Protein AF-A0A6A6TR85-F1 (afdb_monomer_lite)

Organism: NCBI:txid1314788

Structure (mmCIF, N/CA/C/O backbone):
data_AF-A0A6A6TR85-F1
#
_entry.id   AF-A0A6A6TR85-F1
#
loop_
_atom_site.group_PDB
_atom_site.id
_atom_site.type_symbol
_atom_site.label_atom_id
_atom_site.label_alt_id
_atom_site.label_comp_id
_atom_site.label_asym_id
_atom_site.label_entity_id
_atom_site.label_seq_id
_atom_site.pdbx_PDB_ins_code
_atom_site.Cartn_x
_atom_site.Cartn_y
_atom_site.Cartn_z
_atom_site.occupancy
_atom_site.B_iso_or_equiv
_atom_site.auth_seq_id
_atom_site.auth_comp_id
_atom_site.auth_asym_id
_atom_site.auth_atom_id
_atom_site.pdbx_PDB_model_num
ATOM 1 N N . MET A 1 1 ? 15.897 -16.494 -2.659 1.00 44.72 1 MET A N 1
ATOM 2 C CA . MET A 1 1 ? 16.079 -15.376 -3.607 1.00 44.72 1 MET A CA 1
ATOM 3 C C . MET A 1 1 ? 14.853 -15.380 -4.496 1.00 44.72 1 MET A C 1
ATOM 5 O O . MET A 1 1 ? 14.603 -16.408 -5.109 1.00 44.72 1 MET A O 1
ATOM 9 N N . THR A 1 2 ? 14.037 -14.330 -4.452 1.00 47.56 2 THR A N 1
ATOM 10 C CA . THR A 1 2 ? 12.772 -14.274 -5.199 1.00 47.56 2 THR A CA 1
ATOM 11 C C . THR A 1 2 ? 13.051 -13.699 -6.581 1.00 47.56 2 THR A C 1
ATOM 13 O O . THR A 1 2 ? 13.600 -12.606 -6.678 1.00 47.56 2 THR A O 1
ATOM 16 N N . ASP A 1 3 ? 12.726 -14.450 -7.633 1.00 54.53 3 ASP A N 1
ATOM 17 C CA . ASP A 1 3 ? 12.820 -13.979 -9.014 1.00 54.53 3 ASP A CA 1
ATOM 18 C C . ASP A 1 3 ? 11.474 -13.387 -9.445 1.00 54.53 3 ASP A C 1
ATOM 20 O O . ASP A 1 3 ? 10.553 -14.112 -9.835 1.00 54.53 3 ASP A O 1
ATOM 24 N N . PHE A 1 4 ? 11.355 -12.063 -9.358 1.00 55.28 4 PHE A N 1
ATOM 25 C CA . PHE A 1 4 ? 10.138 -11.343 -9.740 1.00 55.28 4 PHE A CA 1
ATOM 26 C C . PHE A 1 4 ? 9.823 -11.438 -11.244 1.00 55.28 4 PHE A C 1
ATOM 28 O O . PHE A 1 4 ? 8.683 -11.195 -11.626 1.00 55.28 4 PHE A O 1
ATOM 35 N N . ARG A 1 5 ? 10.772 -11.886 -12.089 1.00 53.47 5 ARG A N 1
ATOM 36 C CA . ARG A 1 5 ? 10.560 -12.113 -13.535 1.00 53.47 5 ARG A CA 1
ATOM 37 C C . ARG A 1 5 ? 9.579 -13.253 -13.828 1.00 53.47 5 ARG A C 1
ATOM 39 O O . ARG A 1 5 ? 9.125 -13.394 -14.955 1.00 53.47 5 ARG A O 1
ATOM 46 N N . SER A 1 6 ? 9.289 -14.090 -12.831 1.00 52.16 6 SER A N 1
ATOM 47 C CA . SER A 1 6 ? 8.528 -15.337 -12.979 1.00 52.16 6 SER A CA 1
ATOM 48 C C . SER A 1 6 ? 7.137 -15.301 -12.346 1.00 52.16 6 SER A C 1
ATOM 50 O O . SER A 1 6 ? 6.534 -16.354 -12.143 1.00 52.16 6 SER A O 1
ATOM 52 N N . VAL A 1 7 ? 6.610 -14.111 -12.033 1.00 60.69 7 VAL A N 1
ATOM 53 C CA . VAL A 1 7 ? 5.270 -13.964 -11.449 1.00 60.69 7 VAL A CA 1
ATOM 54 C C . VAL A 1 7 ? 4.318 -13.326 -12.475 1.00 60.69 7 VAL A C 1
ATOM 56 O O . VAL A 1 7 ? 4.066 -12.123 -12.386 1.00 60.69 7 VAL A O 1
ATOM 59 N N . PRO A 1 8 ? 3.765 -14.110 -13.433 1.00 65.56 8 PRO A N 1
ATOM 60 C CA . PRO A 1 8 ? 2.795 -13.650 -14.437 1.00 65.56 8 PRO A CA 1
ATOM 61 C C . PRO A 1 8 ? 1.685 -12.769 -13.866 1.00 65.56 8 PRO A C 1
ATOM 63 O O . PRO A 1 8 ? 1.275 -11.799 -14.485 1.00 65.56 8 PRO A O 1
ATOM 66 N N . GLY A 1 9 ? 1.263 -13.042 -12.627 1.00 70.62 9 GLY A N 1
ATOM 67 C CA . GLY A 1 9 ? 0.230 -12.268 -11.945 1.00 70.62 9 GLY A CA 1
ATOM 68 C C . GLY A 1 9 ? 0.519 -10.768 -11.795 1.00 70.62 9 GLY A C 1
ATOM 69 O O . GLY A 1 9 ? -0.423 -10.007 -11.672 1.00 70.62 9 GLY A O 1
ATOM 70 N N . PHE A 1 10 ? 1.771 -10.298 -11.811 1.00 72.25 10 PHE A N 1
ATOM 71 C CA . PHE A 1 10 ? 2.038 -8.847 -11.805 1.00 72.25 10 PHE A CA 1
ATOM 72 C C . PHE A 1 10 ? 2.077 -8.240 -13.211 1.00 72.25 10 PHE A C 1
ATOM 74 O O . PHE A 1 10 ? 1.807 -7.057 -13.385 1.00 72.25 10 PHE A O 1
ATOM 81 N N . VAL A 1 11 ? 2.431 -9.015 -14.229 1.00 76.81 11 VAL A N 1
ATOM 82 C CA . VAL A 1 11 ? 2.573 -8.488 -15.594 1.00 76.81 11 VAL A CA 1
ATOM 83 C C . VAL A 1 11 ? 1.230 -8.532 -16.318 1.00 76.81 11 VAL A C 1
ATOM 85 O O . VAL A 1 11 ? 0.804 -7.535 -16.902 1.00 76.81 11 VAL A O 1
ATOM 88 N N . ASP A 1 12 ? 0.541 -9.664 -16.200 1.00 81.81 12 ASP A N 1
ATOM 89 C CA . ASP A 1 12 ? -0.557 -10.053 -17.082 1.00 81.81 12 ASP A CA 1
ATOM 90 C C . ASP A 1 12 ? -1.949 -9.741 -16.516 1.00 81.81 12 ASP A C 1
ATOM 92 O O . ASP A 1 12 ? -2.945 -9.992 -17.190 1.00 81.81 12 ASP A O 1
ATOM 96 N N . THR A 1 13 ? -2.053 -9.217 -15.288 1.00 81.12 13 THR A N 1
ATOM 97 C CA . THR A 1 13 ? -3.353 -8.916 -14.658 1.00 81.12 13 THR A CA 1
ATOM 98 C C . THR A 1 13 ? -3.472 -7.457 -14.254 1.00 81.12 13 THR A C 1
ATOM 100 O O . THR A 1 13 ? -2.488 -6.852 -13.816 1.00 81.12 13 THR A O 1
ATOM 103 N N . ASP A 1 14 ? -4.692 -6.925 -14.292 1.00 84.25 14 ASP A N 1
ATOM 104 C CA . ASP A 1 14 ? -5.003 -5.615 -13.732 1.00 84.25 14 ASP A CA 1
ATOM 105 C C . ASP A 1 14 ? -5.274 -5.760 -12.217 1.00 84.25 14 ASP A C 1
ATOM 107 O O . ASP A 1 14 ? -6.070 -6.610 -11.808 1.00 84.25 14 ASP A O 1
ATOM 111 N N . PRO A 1 15 ? -4.634 -4.961 -11.343 1.00 78.62 15 PRO A N 1
ATOM 112 C CA . PRO A 1 15 ? -4.986 -4.902 -9.923 1.00 78.62 15 PRO A CA 1
ATOM 113 C C . PRO A 1 15 ? -6.497 -4.750 -9.665 1.00 78.62 15 PRO A C 1
ATOM 115 O O . PRO A 1 15 ? -7.022 -5.354 -8.727 1.00 78.62 15 PRO A O 1
ATOM 118 N N . PHE A 1 16 ? -7.198 -3.988 -10.514 1.00 78.31 16 PHE A N 1
ATOM 119 C CA . PHE A 1 16 ? -8.635 -3.710 -10.415 1.00 78.31 16 PHE A CA 1
ATOM 120 C C . PHE A 1 16 ? -9.536 -4.883 -10.828 1.00 78.31 16 PHE A C 1
ATOM 122 O O . PHE A 1 16 ? -10.740 -4.822 -10.575 1.00 78.31 16 PHE A O 1
ATOM 129 N N . ASP A 1 17 ? -8.975 -5.979 -11.351 1.00 74.69 17 ASP A N 1
ATOM 130 C CA . ASP A 1 17 ? -9.699 -7.249 -11.520 1.00 74.69 17 ASP A CA 1
ATOM 131 C C . ASP A 1 17 ? -10.025 -7.907 -10.164 1.00 74.69 17 ASP A C 1
ATOM 133 O O . ASP A 1 17 ? -10.826 -8.839 -10.073 1.00 74.69 17 ASP A O 1
ATOM 137 N N . SER A 1 18 ? -9.401 -7.438 -9.079 1.00 66.81 18 SER A N 1
ATOM 138 C CA . SER A 1 18 ? -9.685 -7.891 -7.723 1.00 66.81 18 SER A CA 1
ATOM 139 C C . SER A 1 18 ? -10.821 -7.104 -7.077 1.00 66.81 18 SER A C 1
ATOM 141 O O . SER A 1 18 ? -10.813 -5.872 -7.045 1.00 66.81 18 SER A O 1
ATOM 143 N N . ALA A 1 19 ? -11.702 -7.836 -6.398 1.00 59.31 19 ALA A N 1
ATOM 144 C CA . ALA A 1 19 ? -12.712 -7.310 -5.484 1.00 59.31 19 ALA A CA 1
ATOM 145 C C . ALA A 1 19 ? -12.157 -6.275 -4.480 1.00 59.31 19 ALA A C 1
ATOM 147 O O . ALA A 1 19 ? -12.813 -5.298 -4.131 1.00 59.31 19 ALA A O 1
ATOM 148 N N . PHE A 1 20 ? -10.909 -6.437 -4.045 1.00 63.78 20 PHE A N 1
ATOM 149 C CA . PHE A 1 20 ? -10.302 -5.511 -3.096 1.00 63.78 20 PHE A CA 1
ATOM 150 C C . PHE A 1 20 ? -10.087 -4.098 -3.656 1.00 63.78 20 PHE A C 1
ATOM 152 O O . PHE A 1 20 ? -10.255 -3.106 -2.948 1.00 63.78 20 PHE A O 1
ATOM 159 N N . TRP A 1 21 ? -9.711 -4.002 -4.926 1.00 66.81 21 TRP A N 1
ATOM 160 C CA . TRP A 1 21 ? -9.386 -2.735 -5.576 1.00 66.81 21 TRP A CA 1
ATOM 161 C C . TRP A 1 21 ? -10.621 -2.049 -6.154 1.00 66.81 21 TRP A C 1
ATOM 163 O O . TRP A 1 21 ? -10.631 -0.830 -6.326 1.00 66.81 21 TRP A O 1
ATOM 173 N N . ASN A 1 22 ? -11.672 -2.831 -6.398 1.00 59.41 22 ASN A N 1
ATOM 174 C CA . ASN A 1 22 ? -12.958 -2.365 -6.873 1.00 59.41 22 ASN A CA 1
ATOM 175 C C . ASN A 1 22 ? -14.086 -2.827 -5.926 1.00 59.41 22 ASN A C 1
ATOM 177 O O . ASN A 1 22 ? -14.822 -3.767 -6.247 1.00 59.41 22 ASN A O 1
ATOM 181 N N . PRO A 1 23 ? -14.230 -2.182 -4.751 1.00 48.59 23 PRO A N 1
ATOM 182 C CA . PRO A 1 23 ? -15.203 -2.588 -3.739 1.00 48.59 23 PRO A CA 1
ATOM 183 C C . PRO A 1 23 ? -16.656 -2.471 -4.222 1.00 48.59 23 PRO A C 1
ATOM 185 O O . PRO A 1 23 ? -17.520 -3.166 -3.703 1.00 48.59 23 PRO A O 1
ATOM 188 N N . ASP A 1 24 ? -16.927 -1.653 -5.245 1.00 42.94 24 ASP A N 1
ATOM 189 C CA . ASP A 1 24 ? -18.259 -1.528 -5.854 1.00 42.94 24 ASP A CA 1
ATOM 190 C C . ASP A 1 24 ? -18.641 -2.763 -6.694 1.00 42.94 24 ASP A C 1
ATOM 192 O O . ASP A 1 24 ? -19.823 -3.049 -6.895 1.00 42.94 24 ASP A O 1
ATOM 196 N N . HIS A 1 25 ? -17.646 -3.518 -7.170 1.00 43.16 25 HIS A N 1
ATOM 197 C CA . HIS A 1 25 ? -17.826 -4.772 -7.908 1.00 43.16 25 HIS A CA 1
ATOM 198 C C . HIS A 1 25 ? -17.617 -6.016 -7.028 1.00 43.16 25 HIS A C 1
ATOM 200 O O . HIS A 1 25 ? -17.992 -7.125 -7.421 1.00 43.16 25 HIS A O 1
ATOM 206 N N . ALA A 1 26 ? -17.066 -5.840 -5.827 1.00 42.47 26 ALA A N 1
ATOM 207 C CA . ALA A 1 26 ? -16.935 -6.871 -4.811 1.00 42.47 26 ALA A CA 1
ATOM 208 C C . ALA A 1 26 ? -18.240 -7.037 -4.037 1.00 42.47 26 ALA A C 1
ATOM 210 O O . ALA A 1 26 ? -18.627 -6.185 -3.242 1.00 42.47 26 ALA A O 1
ATOM 211 N N . LYS A 1 27 ? -18.928 -8.159 -4.240 1.00 37.12 27 LYS A N 1
ATOM 212 C CA . LYS A 1 27 ? -20.123 -8.476 -3.450 1.00 37.12 27 LYS A CA 1
ATOM 213 C C . LYS A 1 27 ? -19.839 -9.039 -2.065 1.00 37.12 27 LYS A C 1
ATOM 215 O O . LYS A 1 27 ? -20.792 -9.192 -1.312 1.00 37.12 27 LYS A O 1
ATOM 220 N N . ASP A 1 28 ? -18.594 -9.310 -1.704 1.00 42.28 28 ASP A N 1
ATOM 221 C CA . ASP A 1 28 ? -18.317 -10.102 -0.514 1.00 42.28 28 ASP A CA 1
ATOM 222 C C . ASP A 1 28 ? -17.086 -9.618 0.242 1.00 42.28 28 ASP A C 1
ATOM 224 O O . ASP A 1 28 ? -16.146 -9.066 -0.331 1.00 42.28 28 ASP A O 1
ATOM 228 N N . ASP A 1 29 ? -17.078 -9.943 1.534 1.00 49.00 29 ASP A N 1
ATOM 229 C CA . ASP A 1 29 ? -15.929 -9.948 2.446 1.00 49.00 29 ASP A CA 1
ATOM 230 C C . ASP A 1 29 ? -14.809 -10.927 1.988 1.00 49.00 29 ASP A C 1
ATOM 232 O O . ASP A 1 29 ? -13.992 -11.374 2.801 1.00 49.00 29 ASP A O 1
ATOM 236 N N . ASP A 1 30 ? -14.792 -11.298 0.700 1.00 48.09 30 ASP A N 1
ATOM 237 C CA . ASP A 1 30 ? -13.951 -12.323 0.105 1.00 48.09 30 ASP A CA 1
ATOM 238 C C . ASP A 1 30 ? -12.553 -11.778 -0.196 1.00 48.09 30 ASP A C 1
ATOM 240 O O . ASP A 1 30 ? -12.336 -10.788 -0.899 1.00 48.09 30 ASP A O 1
ATOM 244 N N . MET A 1 31 ? -11.584 -12.459 0.395 1.00 50.75 31 MET A N 1
ATOM 245 C CA . MET A 1 31 ? -10.191 -12.066 0.504 1.00 50.75 31 MET A CA 1
ATOM 246 C C . MET A 1 31 ? -9.304 -12.936 -0.385 1.00 50.75 31 MET A C 1
ATOM 248 O O . MET A 1 31 ? -8.211 -13.339 0.020 1.00 50.75 31 MET A O 1
ATOM 252 N N . LEU A 1 32 ? -9.767 -13.254 -1.597 1.00 50.94 32 LEU A N 1
ATOM 253 C CA . LEU A 1 32 ? -8.951 -14.012 -2.538 1.00 50.94 32 LEU A CA 1
ATOM 254 C C . LEU A 1 32 ? -7.660 -13.249 -2.829 1.00 50.94 32 LEU A C 1
ATOM 256 O O . LEU A 1 32 ? -7.650 -12.198 -3.478 1.00 50.94 32 LEU A O 1
ATOM 260 N N . ALA A 1 33 ? -6.567 -13.802 -2.302 1.00 54.16 33 ALA A N 1
ATOM 261 C CA . ALA A 1 33 ? -5.249 -13.256 -2.502 1.00 54.16 33 ALA A CA 1
ATOM 262 C C . ALA A 1 33 ? -4.866 -13.417 -3.976 1.00 54.16 33 ALA A C 1
ATOM 264 O O . ALA A 1 33 ? -4.911 -14.521 -4.522 1.00 54.16 33 ALA A O 1
ATOM 265 N N . ASN A 1 34 ? -4.471 -12.326 -4.619 1.00 62.59 34 ASN A N 1
ATOM 266 C CA . ASN A 1 34 ? -3.845 -12.359 -5.935 1.00 62.59 34 ASN A CA 1
ATOM 267 C C . ASN A 1 34 ? -2.504 -11.617 -5.879 1.00 62.59 34 ASN A C 1
ATOM 269 O O . ASN A 1 34 ? -2.085 -11.155 -4.818 1.00 62.59 34 ASN A O 1
ATOM 273 N N . ALA A 1 35 ? -1.807 -11.514 -7.011 1.00 66.62 35 ALA A N 1
ATOM 274 C CA . ALA A 1 35 ? -0.517 -10.827 -7.055 1.00 66.62 35 ALA A CA 1
ATOM 275 C C . ALA A 1 35 ? -0.595 -9.372 -6.542 1.00 66.62 35 ALA A C 1
ATOM 277 O O . ALA A 1 35 ? 0.359 -8.872 -5.962 1.00 66.62 35 ALA A O 1
ATOM 278 N N . TRP A 1 36 ? -1.746 -8.714 -6.674 1.00 69.00 36 TRP A N 1
ATOM 279 C CA . TRP A 1 36 ? -1.958 -7.311 -6.312 1.00 69.00 36 TRP A CA 1
ATOM 280 C C . TRP A 1 36 ? -2.659 -7.095 -4.972 1.00 69.00 36 TRP A C 1
ATOM 282 O O . TRP A 1 36 ? -2.664 -5.984 -4.446 1.00 69.00 36 TRP A O 1
ATOM 292 N N . ASN A 1 37 ? -3.266 -8.131 -4.407 1.00 63.25 37 ASN A N 1
ATOM 293 C CA . ASN A 1 37 ? -3.989 -8.075 -3.151 1.00 63.25 37 ASN A CA 1
ATOM 294 C C . ASN A 1 37 ? -3.578 -9.261 -2.291 1.00 63.25 37 ASN A C 1
ATOM 296 O O . ASN A 1 37 ? -4.059 -10.368 -2.497 1.00 63.25 37 ASN A O 1
ATOM 300 N N . TYR A 1 38 ? -2.700 -9.032 -1.319 1.00 57.84 38 TYR A N 1
ATOM 301 C CA . TYR A 1 38 ? -2.294 -10.093 -0.402 1.00 57.84 38 TYR A CA 1
ATOM 302 C C . TYR A 1 38 ? -3.236 -10.204 0.798 1.00 57.84 38 TYR A C 1
ATOM 304 O O . TYR A 1 38 ? -3.473 -11.320 1.251 1.00 57.84 38 TYR A O 1
ATOM 312 N N . TYR A 1 39 ? -3.802 -9.085 1.283 1.00 56.50 39 TYR A N 1
ATOM 313 C CA . TYR A 1 39 ? -4.759 -9.075 2.391 1.00 56.50 39 TYR A CA 1
ATOM 314 C C . TYR A 1 39 ? -5.666 -7.827 2.381 1.00 56.50 39 TYR A C 1
ATOM 316 O O . TYR A 1 39 ? -5.156 -6.733 2.610 1.00 56.50 39 TYR A O 1
ATOM 324 N N . GLY A 1 40 ? -6.980 -8.019 2.196 1.00 56.72 40 GLY A N 1
ATOM 325 C CA . GLY A 1 40 ? -8.138 -7.342 2.827 1.00 56.72 40 GLY A CA 1
ATOM 326 C C . GLY A 1 40 ? -8.270 -5.816 2.827 1.00 56.72 40 GLY A C 1
ATOM 327 O O . GLY A 1 40 ? -9.349 -5.305 2.546 1.00 56.72 40 GLY A O 1
ATOM 328 N N . ASN A 1 41 ? -7.209 -5.094 3.178 1.00 64.81 41 ASN A N 1
ATOM 329 C CA . ASN A 1 41 ? -6.929 -3.679 2.948 1.00 64.81 41 ASN A CA 1
ATOM 330 C C . ASN A 1 41 ? -5.621 -3.248 3.613 1.00 64.81 41 ASN A C 1
ATOM 332 O O . ASN A 1 41 ? -4.944 -4.025 4.282 1.00 64.81 41 ASN A O 1
ATOM 336 N N . SER A 1 42 ? -5.286 -1.975 3.407 1.00 74.19 42 SER A N 1
ATOM 337 C CA . SER A 1 42 ? -4.050 -1.333 3.838 1.00 74.19 42 SER A CA 1
ATOM 338 C C . SER A 1 42 ? -3.998 -0.939 5.320 1.00 74.19 42 SER A C 1
ATOM 340 O O . SER A 1 42 ? -3.027 -0.293 5.722 1.00 74.19 42 SER A O 1
ATOM 342 N N . TRP A 1 43 ? -5.021 -1.258 6.122 1.00 84.00 43 TRP A N 1
ATOM 343 C CA . TRP A 1 43 ? -5.137 -0.795 7.502 1.00 84.00 43 TRP A CA 1
ATOM 344 C C . TRP A 1 43 ? -4.716 -1.849 8.527 1.00 84.00 43 TRP A C 1
ATOM 346 O O . TRP A 1 43 ? -5.088 -3.019 8.453 1.00 84.00 43 TRP A O 1
ATOM 356 N N . ILE A 1 44 ? -3.975 -1.389 9.535 1.00 87.25 44 ILE A N 1
ATOM 357 C CA . ILE A 1 44 ? -3.496 -2.174 10.670 1.00 87.25 44 ILE A CA 1
ATOM 358 C C . ILE A 1 44 ? -3.826 -1.508 12.006 1.00 87.25 44 ILE A C 1
ATOM 360 O O . ILE A 1 44 ? -3.967 -0.285 12.077 1.00 87.25 44 ILE A O 1
ATOM 364 N N . TRP A 1 45 ? -3.929 -2.296 13.082 1.00 89.19 45 TRP A N 1
ATOM 365 C CA . TRP A 1 45 ? -4.120 -1.774 14.443 1.00 89.19 45 TRP A CA 1
ATOM 366 C C . TRP A 1 45 ? -2.812 -1.700 15.222 1.00 89.19 45 TRP A C 1
ATOM 368 O O . TRP A 1 45 ? -1.971 -2.599 15.162 1.00 89.19 45 TRP A O 1
ATOM 378 N N . LEU A 1 46 ? -2.698 -0.667 16.053 1.00 89.44 46 LEU A N 1
ATOM 379 C CA . LEU A 1 46 ? -1.679 -0.553 17.089 1.00 89.44 46 LEU A CA 1
ATOM 380 C C . LEU A 1 46 ? -2.324 -0.136 18.414 1.00 89.44 46 LEU A C 1
ATOM 382 O O . LEU A 1 46 ? -3.237 0.686 18.434 1.00 89.44 46 LEU A O 1
ATOM 386 N N . LYS A 1 47 ? -1.868 -0.723 19.523 1.00 90.81 47 LYS A N 1
ATOM 387 C CA . LYS A 1 47 ? -2.392 -0.418 20.860 1.00 90.81 47 LYS A CA 1
ATOM 388 C C . LYS A 1 47 ? -2.079 1.032 21.236 1.00 90.81 47 LYS A C 1
ATOM 390 O O . LYS A 1 47 ? -0.952 1.482 21.027 1.00 90.81 47 LYS A O 1
ATOM 395 N N . LYS A 1 48 ? -3.047 1.730 21.832 1.00 91.31 48 LYS A N 1
ATOM 396 C CA . LYS A 1 48 ? -2.854 3.082 22.377 1.00 91.31 48 LYS A CA 1
ATOM 397 C C . LYS A 1 48 ? -1.758 3.084 23.442 1.00 91.31 48 LYS A C 1
ATOM 399 O O . LYS A 1 48 ? -1.710 2.188 24.288 1.00 91.31 48 LYS A O 1
ATOM 404 N N . GLY A 1 49 ? -0.891 4.088 23.405 1.00 88.44 49 GLY A N 1
ATOM 405 C CA . GLY A 1 49 ? 0.264 4.208 24.292 1.00 88.44 49 GLY A CA 1
ATOM 406 C C . GLY A 1 49 ? 1.406 3.245 23.960 1.00 88.44 49 GLY A C 1
ATOM 407 O O . GLY A 1 49 ? 2.307 3.069 24.779 1.00 88.44 49 GLY A O 1
ATOM 408 N N . SER A 1 50 ? 1.384 2.596 22.790 1.00 88.38 50 SER A N 1
ATOM 409 C CA . SER A 1 50 ? 2.525 1.806 22.322 1.00 88.38 50 SER A CA 1
ATOM 410 C C . SER A 1 50 ? 3.761 2.702 22.160 1.00 88.38 50 SER A C 1
ATOM 412 O O . SER A 1 50 ? 3.633 3.812 21.645 1.00 88.38 50 SER A O 1
ATOM 414 N N . PRO A 1 51 ? 4.979 2.235 22.498 1.00 87.19 51 PRO A N 1
ATOM 415 C CA . PRO A 1 51 ? 6.205 2.989 22.216 1.00 87.19 51 PRO A CA 1
ATOM 416 C C . PRO A 1 51 ? 6.451 3.204 20.712 1.00 87.19 51 PRO A C 1
ATOM 418 O O . PRO A 1 51 ? 7.301 4.008 20.341 1.00 87.19 51 PRO A O 1
ATOM 421 N N . TYR A 1 52 ? 5.719 2.489 19.853 1.00 84.56 52 TYR A N 1
ATOM 422 C CA . TYR A 1 52 ? 5.761 2.625 18.397 1.00 84.56 52 TYR A CA 1
ATOM 423 C C . TYR A 1 52 ? 4.600 3.460 17.841 1.00 84.56 52 TYR A C 1
ATOM 425 O O . TYR A 1 52 ? 4.401 3.490 16.627 1.00 84.56 52 TYR A O 1
ATOM 433 N N . GLU A 1 53 ? 3.792 4.083 18.705 1.00 81.50 53 GLU A N 1
ATOM 434 C CA . GLU A 1 53 ? 2.670 4.912 18.276 1.00 81.50 53 GLU A CA 1
ATOM 435 C C . GLU A 1 53 ? 3.160 6.113 17.463 1.00 81.50 53 GLU A C 1
ATOM 437 O O . GLU A 1 53 ? 3.990 6.903 17.914 1.00 81.50 53 GLU A O 1
ATOM 442 N N . VAL A 1 54 ? 2.623 6.252 16.250 1.00 84.69 54 VAL A N 1
ATOM 443 C CA . VAL A 1 54 ? 2.828 7.435 15.413 1.00 84.69 54 VAL A CA 1
ATOM 444 C C . VAL A 1 54 ? 1.671 8.409 15.672 1.00 84.69 54 VAL A C 1
ATOM 446 O O . VAL A 1 54 ? 0.513 7.967 15.698 1.00 84.69 54 VAL A O 1
ATOM 449 N N . PRO A 1 55 ? 1.931 9.719 15.848 1.00 87.44 55 PRO A N 1
ATOM 450 C CA . PRO A 1 55 ? 0.869 10.704 16.028 1.00 87.44 55 PRO A CA 1
ATOM 451 C C . PRO A 1 55 ? -0.180 10.663 14.906 1.00 87.44 55 PRO A C 1
ATOM 453 O O . PRO A 1 55 ? 0.156 10.483 13.737 1.00 87.44 55 PRO A O 1
ATOM 456 N N . GLY A 1 56 ? -1.451 10.880 15.258 1.00 85.12 56 GLY A N 1
ATOM 457 C CA . GLY A 1 56 ? -2.549 11.029 14.290 1.00 85.12 56 GLY A CA 1
ATOM 458 C C . GLY A 1 56 ? -3.295 9.744 13.904 1.00 85.12 56 GLY A C 1
ATOM 459 O O . GLY A 1 56 ? -4.138 9.797 13.011 1.00 85.12 56 GLY A O 1
ATOM 460 N N . GLY A 1 57 ? -3.027 8.610 14.565 1.00 88.88 57 GLY A N 1
ATOM 461 C CA . GLY A 1 57 ? -3.757 7.355 14.344 1.00 88.88 57 GLY A CA 1
ATOM 462 C C . GLY A 1 57 ? -5.282 7.494 14.470 1.00 88.88 57 GLY A C 1
ATOM 463 O O . GLY A 1 57 ? -5.795 8.289 15.260 1.00 88.88 57 GLY A O 1
ATOM 464 N N . ARG A 1 58 ? -6.029 6.705 13.688 1.00 90.88 58 ARG A N 1
ATOM 465 C CA . ARG A 1 58 ? -7.499 6.760 13.640 1.00 90.88 58 ARG A CA 1
ATOM 466 C C . ARG A 1 58 ? -8.114 6.040 14.839 1.00 90.88 58 ARG A C 1
ATOM 468 O O . ARG A 1 58 ? -7.810 4.878 15.079 1.00 90.88 58 ARG A O 1
ATOM 475 N N . LEU A 1 59 ? -9.060 6.675 15.531 1.00 92.12 59 LEU A N 1
ATOM 476 C CA . LEU A 1 59 ? -9.893 5.985 16.520 1.00 92.12 59 LEU A CA 1
ATOM 477 C C . LEU A 1 59 ? -10.745 4.902 15.849 1.00 92.12 59 LEU A C 1
ATOM 479 O O . LEU A 1 59 ? -11.430 5.168 14.860 1.00 92.12 59 LEU A O 1
ATOM 483 N N . LEU A 1 60 ? -10.721 3.697 16.411 1.00 92.19 60 LEU A N 1
ATOM 484 C CA . LEU A 1 60 ? -11.493 2.570 15.904 1.00 92.19 60 LEU A CA 1
ATOM 485 C C . LEU A 1 60 ? -12.823 2.458 16.647 1.00 92.19 60 LEU A C 1
ATOM 487 O O . LEU A 1 60 ? -12.864 2.383 17.877 1.00 92.19 60 LEU A O 1
ATOM 491 N N . ILE A 1 61 ? -13.914 2.437 15.883 1.00 93.12 61 ILE A N 1
ATOM 492 C CA . ILE A 1 61 ? -15.261 2.185 16.393 1.00 93.12 61 ILE A CA 1
ATOM 493 C C . ILE A 1 61 ? -15.656 0.789 15.910 1.00 93.12 61 ILE A C 1
ATOM 495 O O . ILE A 1 61 ? -15.812 0.618 14.705 1.00 93.12 61 ILE A O 1
ATOM 499 N N . PRO A 1 62 ? -15.809 -0.207 16.793 1.00 92.69 62 PRO A N 1
ATOM 500 C CA . PRO A 1 62 ? -16.047 -1.583 16.370 1.00 92.69 62 PRO A CA 1
ATOM 501 C C . PRO A 1 62 ? -17.403 -1.742 15.673 1.00 92.69 62 PRO A C 1
ATOM 503 O O . PRO A 1 62 ? -18.409 -1.191 16.126 1.00 92.69 62 PRO A O 1
ATOM 506 N N . LEU A 1 63 ? -17.410 -2.495 14.573 1.00 90.12 63 LEU A N 1
ATOM 507 C CA . LEU A 1 63 ? -18.596 -2.897 13.819 1.00 90.12 63 LEU A CA 1
ATOM 508 C C . LEU A 1 63 ? -19.320 -4.055 14.511 1.00 90.12 63 LEU A C 1
ATOM 510 O O . LEU A 1 63 ? -20.543 -4.039 14.607 1.00 90.12 63 LEU A O 1
ATOM 514 N N . TYR A 1 64 ? -18.563 -5.037 15.005 1.00 88.50 64 TYR A N 1
ATOM 515 C CA . TYR A 1 64 ? -19.085 -6.223 15.678 1.00 88.50 64 TYR A CA 1
ATOM 516 C C . TYR A 1 64 ? -18.698 -6.235 17.160 1.00 88.50 64 TYR A C 1
ATOM 518 O O . TYR A 1 64 ? -17.647 -5.725 17.543 1.00 88.50 64 TYR A O 1
ATOM 526 N N . GLU A 1 65 ? -19.516 -6.874 18.000 1.00 87.94 65 GLU A N 1
ATOM 527 C CA . GLU A 1 65 ? -19.241 -7.008 19.439 1.00 87.94 65 GLU A CA 1
ATOM 528 C C . GLU A 1 65 ? -17.926 -7.754 19.712 1.00 87.94 65 GLU A C 1
ATOM 530 O O . GLU A 1 65 ? -17.143 -7.326 20.560 1.00 87.94 65 GLU A O 1
ATOM 535 N N . LYS A 1 66 ? -17.620 -8.787 18.911 1.00 85.50 66 LYS A N 1
ATOM 536 C CA . LYS A 1 66 ? -16.338 -9.515 18.956 1.00 85.50 66 LYS A CA 1
ATOM 537 C C . LYS A 1 66 ? -15.106 -8.613 18.781 1.00 85.50 66 LYS A C 1
ATOM 539 O O . LYS A 1 66 ? -14.015 -8.982 19.202 1.00 85.50 66 LYS A O 1
ATOM 544 N N . ASP A 1 67 ? -15.280 -7.432 18.187 1.00 88.81 67 ASP A N 1
ATOM 545 C CA . ASP A 1 67 ? -14.213 -6.474 17.905 1.00 88.81 67 ASP A CA 1
ATOM 546 C C . ASP A 1 67 ? -14.159 -5.338 18.945 1.00 88.81 67 ASP A C 1
ATOM 548 O O . ASP A 1 67 ? -13.434 -4.362 18.767 1.00 88.81 67 ASP A O 1
ATOM 552 N N . ALA A 1 68 ? -14.891 -5.445 20.066 1.00 90.31 68 ALA A N 1
ATOM 553 C CA . ALA A 1 68 ? -14.952 -4.408 21.102 1.00 90.31 68 ALA A CA 1
ATOM 554 C C . ALA A 1 68 ? -13.575 -3.978 21.643 1.00 90.31 68 ALA A C 1
ATOM 556 O O . ALA A 1 68 ? -13.406 -2.815 22.022 1.00 90.31 68 ALA A O 1
ATOM 557 N N . TRP A 1 69 ? -12.594 -4.886 21.619 1.00 88.50 69 TRP A N 1
ATOM 558 C CA . TRP A 1 69 ? -11.197 -4.635 21.982 1.00 88.50 69 TRP A CA 1
ATOM 559 C C . TRP A 1 69 ? -10.552 -3.509 21.159 1.00 88.50 69 TRP A C 1
ATOM 561 O O . TRP A 1 69 ? -9.653 -2.836 21.655 1.00 88.50 69 TRP A O 1
ATOM 571 N N . MET A 1 70 ? -11.028 -3.232 19.938 1.00 91.50 70 MET A N 1
ATOM 572 C CA . MET A 1 70 ? -10.497 -2.172 19.069 1.00 91.50 70 MET A CA 1
ATOM 573 C C . MET A 1 70 ? -10.572 -0.775 19.691 1.00 91.50 70 MET A C 1
ATOM 575 O O . MET A 1 70 ? -9.814 0.112 19.299 1.00 91.50 70 MET A O 1
ATOM 579 N N . LYS A 1 71 ? -11.437 -0.568 20.691 1.00 92.25 71 LYS A N 1
ATOM 580 C CA . LYS A 1 71 ? -11.531 0.699 21.431 1.00 92.25 71 LYS A CA 1
ATOM 581 C C . LYS A 1 71 ? -10.214 1.084 22.110 1.00 92.25 71 LYS A C 1
ATOM 583 O O . LYS A 1 71 ? -9.988 2.274 22.325 1.00 92.25 71 LYS A O 1
ATOM 588 N N . ASP A 1 72 ? -9.332 0.126 22.380 1.00 92.75 72 ASP A N 1
ATOM 589 C CA . ASP A 1 72 ? -8.014 0.349 22.990 1.00 92.75 72 ASP A CA 1
ATOM 590 C C . ASP A 1 72 ? -6.888 0.523 21.957 1.00 92.75 72 ASP A C 1
ATOM 592 O O . ASP A 1 72 ? -5.708 0.607 22.307 1.00 92.75 72 ASP A O 1
ATOM 596 N N . TYR A 1 73 ? -7.244 0.597 20.673 1.00 93.06 73 TYR A N 1
ATOM 597 C CA . TYR A 1 73 ? -6.317 0.629 19.549 1.00 93.06 73 TYR A CA 1
ATOM 598 C C . TYR A 1 73 ? -6.575 1.838 18.646 1.00 93.06 73 TYR A C 1
ATOM 600 O O . TYR A 1 73 ? -7.616 2.502 18.703 1.00 93.06 73 TYR A O 1
ATOM 608 N N . LEU A 1 74 ? -5.580 2.128 17.816 1.00 92.81 74 LEU A N 1
ATOM 609 C CA . LEU A 1 74 ? -5.629 3.093 16.732 1.00 92.81 74 LEU A CA 1
ATOM 610 C C . LEU A 1 74 ? -5.366 2.381 15.404 1.00 92.81 74 LEU A C 1
ATOM 612 O O . LEU A 1 74 ? -4.556 1.456 15.333 1.00 92.81 74 LEU A O 1
ATOM 616 N N . GLY A 1 75 ? -6.063 2.822 14.360 1.00 90.88 75 GLY A N 1
ATOM 617 C CA . GLY A 1 75 ? -5.878 2.375 12.987 1.00 90.88 75 GLY A CA 1
ATOM 618 C C . GLY A 1 75 ? -4.829 3.203 12.257 1.00 90.88 75 GLY A C 1
ATOM 619 O O . GLY A 1 75 ? -4.841 4.435 12.328 1.00 90.88 75 GLY A O 1
ATOM 620 N N . TYR A 1 76 ? -3.974 2.520 11.504 1.00 89.94 76 TYR A N 1
ATOM 621 C CA . TYR A 1 76 ? -2.944 3.108 10.656 1.00 89.94 76 TYR A CA 1
ATOM 622 C C . TYR A 1 76 ? -2.945 2.453 9.286 1.00 89.94 76 TYR A C 1
ATOM 624 O O . TYR A 1 76 ? -3.209 1.262 9.177 1.00 89.94 76 TYR A O 1
ATOM 632 N N . LEU A 1 77 ? -2.584 3.211 8.256 1.00 86.75 77 LEU A N 1
ATOM 633 C CA . LEU A 1 77 ? -2.233 2.639 6.963 1.00 86.75 77 LEU A CA 1
ATOM 634 C C . LEU A 1 77 ? -0.775 2.185 7.003 1.00 86.75 77 LEU A C 1
ATOM 636 O O . LEU A 1 77 ? 0.099 2.972 7.375 1.00 86.75 77 LEU A O 1
ATOM 640 N N . SER A 1 78 ? -0.490 0.937 6.627 1.00 8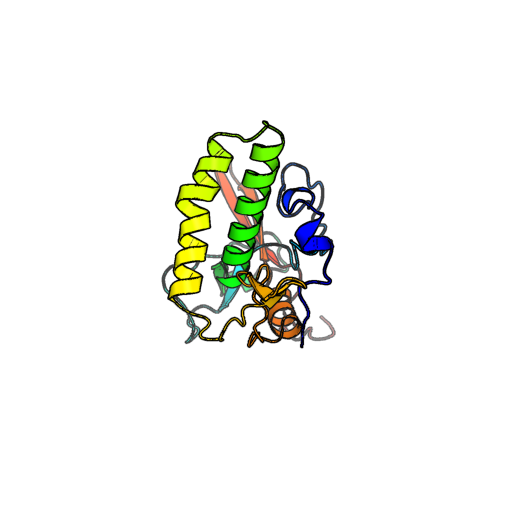6.75 78 SER A N 1
ATOM 641 C CA . SER A 1 78 ? 0.908 0.528 6.478 1.00 86.75 78 SER A CA 1
ATOM 642 C C . SER A 1 78 ? 1.496 1.144 5.204 1.00 86.75 78 SER A C 1
ATOM 644 O O . SER A 1 78 ? 0.868 1.114 4.143 1.00 86.75 78 SER A O 1
ATOM 646 N N . ALA A 1 79 ? 2.714 1.689 5.298 1.00 89.19 79 ALA A N 1
ATOM 647 C CA . ALA A 1 79 ? 3.391 2.297 4.150 1.00 89.19 79 ALA A CA 1
ATOM 648 C C . ALA A 1 79 ? 3.530 1.297 2.994 1.00 89.19 79 ALA A C 1
ATOM 650 O O . ALA A 1 79 ? 3.154 1.613 1.877 1.00 89.19 79 ALA A O 1
ATOM 651 N N . TYR A 1 80 ? 3.925 0.054 3.285 1.00 86.25 80 TYR A N 1
ATOM 652 C CA . TYR A 1 80 ? 4.053 -1.005 2.280 1.00 86.25 80 TYR A CA 1
ATOM 653 C C . TYR A 1 80 ? 2.750 -1.270 1.509 1.00 86.25 80 TYR A C 1
ATOM 655 O O . TYR A 1 80 ? 2.763 -1.358 0.285 1.00 86.25 80 TYR A O 1
ATOM 663 N N . GLN A 1 81 ? 1.607 -1.380 2.194 1.00 81.88 81 GLN A N 1
ATOM 664 C CA . GLN A 1 81 ? 0.336 -1.613 1.500 1.00 81.88 81 GLN A CA 1
ATOM 665 C C . GLN A 1 81 ? -0.126 -0.373 0.728 1.00 81.88 81 GLN A C 1
ATOM 667 O O . GLN A 1 81 ? -0.743 -0.512 -0.324 1.00 81.88 81 GLN A O 1
ATOM 672 N N . HIS A 1 82 ? 0.180 0.835 1.213 1.00 86.38 82 HIS A N 1
ATOM 673 C CA . HIS A 1 82 ? -0.09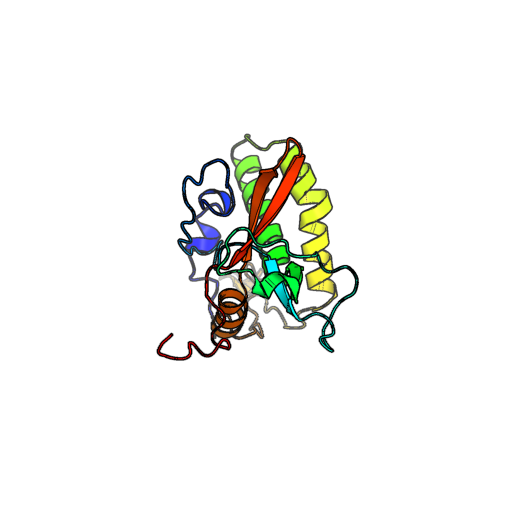7 2.071 0.478 1.00 86.38 82 HIS A CA 1
ATOM 674 C C . HIS A 1 82 ? 0.800 2.209 -0.763 1.00 86.38 82 HIS A C 1
ATOM 676 O O . HIS A 1 82 ? 0.311 2.554 -1.831 1.00 86.38 82 HIS A O 1
ATOM 682 N N . GLU A 1 83 ? 2.077 1.854 -0.670 1.00 89.50 83 GLU A N 1
ATOM 683 C CA . GLU A 1 83 ? 3.019 1.832 -1.793 1.00 89.50 83 GLU A CA 1
ATOM 684 C C . GLU A 1 83 ? 2.583 0.830 -2.867 1.00 89.50 83 GLU A C 1
ATOM 686 O O . GLU A 1 83 ? 2.476 1.196 -4.036 1.00 89.50 83 GLU A O 1
ATOM 691 N N . ILE A 1 84 ? 2.252 -0.408 -2.477 1.00 85.12 84 ILE A N 1
ATOM 692 C CA . ILE A 1 84 ? 1.713 -1.417 -3.403 1.00 85.12 84 ILE A CA 1
ATOM 693 C C . ILE A 1 84 ? 0.385 -0.948 -4.006 1.00 85.12 84 ILE A C 1
ATOM 695 O O . ILE A 1 84 ? 0.190 -1.101 -5.213 1.00 85.12 84 ILE A O 1
ATOM 699 N N . HIS A 1 85 ? -0.485 -0.310 -3.208 1.00 85.00 85 HIS A N 1
ATOM 700 C CA . HIS A 1 85 ? -1.701 0.326 -3.715 1.00 85.00 85 HIS A CA 1
ATOM 701 C C . HIS A 1 85 ? -1.381 1.326 -4.838 1.00 85.00 85 HIS A C 1
ATOM 703 O O . HIS A 1 85 ? -1.934 1.279 -5.935 1.00 85.00 85 HIS A O 1
ATOM 709 N N . CYS A 1 86 ? -0.428 2.217 -4.585 1.00 89.75 86 CYS A N 1
ATOM 710 C CA . CYS A 1 86 ? -0.033 3.243 -5.534 1.00 89.75 86 CYS A CA 1
ATOM 711 C C . CYS A 1 86 ? 0.567 2.663 -6.822 1.00 89.75 86 CYS A C 1
ATOM 713 O O . CYS A 1 86 ? 0.211 3.130 -7.903 1.00 89.75 86 CYS A O 1
ATOM 715 N N . VAL A 1 87 ? 1.404 1.623 -6.735 1.00 90.94 87 VAL A N 1
ATOM 716 C CA . VAL A 1 87 ? 1.933 0.921 -7.919 1.00 90.94 87 VAL A CA 1
ATOM 717 C C . VAL A 1 87 ? 0.799 0.317 -8.754 1.00 90.94 87 VAL A C 1
ATOM 719 O O . VAL A 1 87 ? 0.796 0.473 -9.975 1.00 90.94 87 VAL A O 1
ATOM 722 N N . GLY A 1 88 ? -0.194 -0.311 -8.117 1.00 87.56 88 GLY A N 1
ATOM 723 C CA . GLY A 1 88 ? -1.341 -0.877 -8.829 1.00 87.56 88 GLY A CA 1
ATOM 724 C C . GLY A 1 88 ? -2.208 0.181 -9.520 1.00 87.56 88 GLY A C 1
ATOM 725 O O . GLY A 1 88 ? -2.532 0.025 -10.694 1.00 87.56 88 GLY A O 1
ATOM 726 N N . VAL A 1 89 ? -2.512 1.308 -8.861 1.00 88.94 89 VAL A N 1
ATOM 727 C CA . VAL A 1 89 ? -3.247 2.422 -9.502 1.00 88.94 89 VAL A CA 1
ATOM 728 C C . VAL A 1 89 ? -2.489 2.977 -10.710 1.00 88.94 89 VAL A C 1
ATOM 730 O O . VAL A 1 89 ? -3.106 3.288 -11.726 1.00 88.94 89 VAL A O 1
ATOM 733 N N . ILE A 1 90 ? -1.159 3.097 -10.625 1.00 93.12 90 ILE A N 1
ATOM 734 C CA . ILE A 1 90 ? -0.336 3.560 -11.751 1.00 93.12 90 ILE A CA 1
ATOM 735 C C . ILE A 1 90 ? -0.416 2.566 -12.912 1.00 93.12 90 ILE A C 1
ATOM 737 O O . ILE A 1 90 ? -0.656 2.991 -14.041 1.00 93.12 90 ILE A O 1
ATOM 741 N N . LYS A 1 91 ? -0.271 1.259 -12.651 1.00 91.50 91 LYS A N 1
ATOM 742 C CA . LYS A 1 91 ? -0.428 0.233 -13.691 1.00 91.50 91 LYS A CA 1
ATOM 743 C C . LYS A 1 91 ? -1.811 0.303 -14.337 1.00 91.50 91 LYS A C 1
ATOM 745 O O . LYS A 1 91 ? -1.891 0.400 -15.555 1.00 91.50 91 LYS A O 1
ATOM 750 N N . HIS A 1 92 ? -2.870 0.337 -13.532 1.00 90.31 92 HIS A N 1
ATOM 751 C CA . HIS A 1 92 ? -4.243 0.440 -14.020 1.00 90.31 92 HIS A CA 1
ATOM 752 C C . HIS A 1 92 ? -4.445 1.671 -14.917 1.00 90.31 92 HIS A C 1
ATOM 754 O O . HIS A 1 92 ? -5.014 1.576 -16.001 1.00 90.31 92 HIS A O 1
ATOM 760 N N . ALA A 1 93 ? -3.916 2.831 -14.512 1.00 92.75 93 ALA A N 1
ATOM 761 C CA . ALA A 1 93 ? -3.972 4.044 -15.323 1.00 92.75 93 ALA A CA 1
ATOM 762 C C . ALA A 1 93 ? -3.243 3.878 -16.670 1.00 92.75 93 ALA A C 1
ATOM 764 O O . ALA A 1 93 ? -3.758 4.314 -17.698 1.00 92.75 93 ALA A O 1
ATOM 765 N N . LEU A 1 94 ? -2.066 3.240 -16.682 1.00 93.06 94 LEU A N 1
ATOM 766 C CA . LEU A 1 94 ? -1.300 2.972 -17.905 1.00 93.06 94 LEU A CA 1
ATOM 767 C C . LEU A 1 94 ? -2.024 1.990 -18.838 1.00 93.06 94 LEU A C 1
ATOM 769 O O . LEU A 1 94 ? -2.096 2.241 -20.043 1.00 93.06 94 LEU A O 1
ATOM 773 N N . ASP A 1 95 ? -2.611 0.928 -18.288 1.00 90.88 95 ASP A N 1
ATOM 774 C CA . ASP A 1 95 ? -3.395 -0.050 -19.048 1.00 90.88 95 ASP A CA 1
ATOM 775 C C . ASP A 1 95 ? -4.648 0.619 -19.654 1.00 90.88 95 ASP A C 1
ATOM 777 O O . ASP A 1 95 ? -4.945 0.456 -20.842 1.00 90.88 95 ASP A O 1
ATOM 781 N N . GLN A 1 96 ? -5.346 1.467 -18.888 1.00 90.06 96 GLN A N 1
ATOM 782 C CA . GLN A 1 96 ? -6.474 2.257 -19.393 1.00 90.06 96 GLN A CA 1
ATOM 783 C C . GLN A 1 96 ? -6.067 3.270 -20.472 1.00 90.06 96 GLN A C 1
ATOM 785 O O . GLN A 1 96 ? -6.818 3.456 -21.433 1.00 90.06 96 GLN A O 1
ATOM 790 N N . CYS A 1 97 ? -4.899 3.912 -20.349 1.00 91.25 97 CYS A N 1
ATOM 791 C CA . CYS A 1 97 ? -4.353 4.794 -21.383 1.00 91.25 97 CYS A CA 1
ATOM 792 C C . CYS A 1 97 ? -4.130 4.038 -22.698 1.00 91.25 97 CYS A C 1
ATOM 794 O O . CYS A 1 97 ? -4.551 4.515 -23.750 1.00 91.25 97 CYS A O 1
ATOM 796 N N . GLY A 1 98 ? -3.508 2.853 -22.640 1.00 89.06 98 GLY A N 1
ATOM 797 C CA . GLY A 1 98 ? -3.262 2.013 -23.818 1.00 89.06 98 GLY A CA 1
ATOM 798 C C . GLY A 1 98 ? -4.548 1.570 -24.520 1.00 89.06 98 GLY A C 1
ATOM 799 O O . GLY A 1 98 ? -4.585 1.471 -25.744 1.00 89.06 98 GLY A O 1
ATOM 800 N N . ASN A 1 99 ? -5.621 1.392 -23.748 1.00 89.19 99 ASN A N 1
ATOM 801 C CA . ASN A 1 99 ? -6.941 1.003 -24.241 1.00 89.19 99 ASN A CA 1
ATOM 802 C C . ASN A 1 99 ? -7.860 2.194 -24.590 1.00 89.19 99 ASN A C 1
ATOM 804 O O . ASN A 1 99 ? -8.994 1.977 -25.010 1.00 89.19 99 ASN A O 1
ATOM 808 N N . GLY A 1 100 ? -7.405 3.442 -24.411 1.00 85.19 100 GLY A N 1
ATOM 809 C CA . GLY A 1 100 ? -8.178 4.657 -24.710 1.00 85.19 100 GLY A CA 1
ATOM 810 C C . GLY A 1 100 ? -9.329 4.971 -23.740 1.00 85.19 100 GLY A C 1
ATOM 811 O O . GLY A 1 100 ? -10.201 5.763 -24.086 1.00 85.19 100 GLY A O 1
ATOM 812 N N . ASN A 1 101 ? -9.340 4.377 -22.541 1.00 88.00 101 ASN A N 1
ATOM 813 C CA . ASN A 1 101 ? -10.472 4.404 -21.598 1.00 88.00 101 ASN A CA 1
ATOM 814 C C . ASN A 1 101 ? -10.136 5.025 -20.230 1.00 88.00 101 ASN A C 1
ATOM 816 O O . ASN A 1 101 ? -10.850 4.800 -19.253 1.00 88.00 101 ASN A O 1
ATOM 820 N N . VAL A 1 102 ? -9.038 5.774 -20.118 1.00 91.94 102 VAL A N 1
ATOM 821 C CA . VAL A 1 102 ? -8.623 6.344 -18.829 1.00 91.94 102 VAL A CA 1
ATOM 822 C C . VAL A 1 102 ? -9.486 7.545 -18.439 1.00 91.94 102 VAL A C 1
ATOM 824 O O . VAL A 1 102 ? -9.758 8.425 -19.255 1.00 91.94 102 VAL A O 1
ATOM 827 N N . SER A 1 103 ? -9.909 7.599 -17.175 1.00 91.50 103 SER A N 1
ATOM 828 C CA . SER A 1 103 ? -10.624 8.761 -16.640 1.00 91.50 103 SER A CA 1
ATOM 829 C C . SER A 1 103 ? -9.660 9.835 -16.120 1.00 91.50 103 SER A C 1
ATOM 831 O O . SER A 1 103 ? -8.591 9.519 -15.589 1.00 91.50 103 SER A O 1
ATOM 833 N N . ASP A 1 104 ? -10.070 11.107 -16.171 1.00 92.88 104 ASP A N 1
ATOM 834 C CA . ASP A 1 104 ? -9.311 12.219 -15.575 1.00 92.88 104 ASP A CA 1
ATOM 835 C C . ASP A 1 104 ? -9.070 12.017 -14.073 1.00 92.88 104 ASP A C 1
ATOM 837 O O . ASP A 1 104 ? -8.017 12.381 -13.543 1.00 92.88 104 ASP A O 1
ATOM 841 N N . ALA A 1 105 ? -10.035 11.414 -13.371 1.00 89.88 105 ALA A N 1
ATOM 842 C CA . ALA A 1 105 ? -9.911 11.103 -11.953 1.00 89.88 105 ALA A CA 1
ATOM 843 C C . ALA A 1 105 ? -8.815 10.056 -11.704 1.00 89.88 105 ALA A C 1
ATOM 845 O O . ALA A 1 105 ? -7.980 10.251 -10.818 1.00 89.88 105 ALA A O 1
ATOM 846 N N . THR A 1 106 ? -8.777 8.994 -12.517 1.00 89.81 106 THR A N 1
ATOM 847 C CA . THR A 1 106 ? -7.734 7.960 -12.469 1.00 89.81 106 THR A CA 1
ATOM 848 C C . THR A 1 106 ? -6.361 8.570 -12.742 1.00 89.81 106 THR A C 1
ATOM 850 O O . THR A 1 106 ? -5.438 8.372 -11.952 1.00 89.81 106 THR A O 1
ATOM 853 N N . LEU A 1 107 ? -6.231 9.377 -13.803 1.00 93.00 107 LEU A N 1
ATOM 854 C CA . LEU A 1 107 ? -4.974 10.048 -14.148 1.00 93.00 107 LEU A CA 1
ATOM 855 C C . LEU A 1 107 ? -4.493 10.977 -13.036 1.00 93.00 107 LEU A C 1
ATOM 857 O O . LEU A 1 107 ? -3.323 10.935 -12.656 1.00 93.00 107 LEU A O 1
ATOM 861 N N . LYS A 1 108 ? -5.388 11.802 -12.484 1.00 93.75 108 LYS A N 1
ATOM 862 C CA . LYS A 1 108 ? -5.045 12.712 -11.390 1.00 93.75 108 LYS A CA 1
ATOM 863 C C . LYS A 1 108 ? -4.589 11.939 -10.155 1.00 93.75 108 LYS A C 1
ATOM 865 O O . LYS A 1 108 ? -3.564 12.289 -9.578 1.00 93.75 108 LYS A O 1
ATOM 870 N N . HIS A 1 109 ? -5.304 10.882 -9.769 1.00 91.50 109 HIS A N 1
ATOM 871 C CA . HIS A 1 109 ? -4.931 10.048 -8.626 1.00 91.50 109 HIS A CA 1
ATOM 872 C C . HIS A 1 109 ? -3.552 9.402 -8.843 1.00 91.50 109 HIS A C 1
ATOM 874 O O . HIS A 1 109 ? -2.664 9.550 -7.999 1.00 91.50 109 HIS A O 1
ATOM 880 N N . ALA A 1 110 ? -3.335 8.769 -10.000 1.00 93.94 110 ALA A N 1
ATOM 881 C CA . ALA A 1 110 ? -2.061 8.147 -10.344 1.00 93.94 110 ALA A CA 1
ATOM 882 C C . ALA A 1 110 ? -0.901 9.161 -10.321 1.00 93.94 110 ALA A C 1
ATOM 884 O O . ALA A 1 110 ? 0.138 8.899 -9.718 1.00 93.94 110 ALA A O 1
ATOM 885 N N . ASN A 1 111 ? -1.096 10.338 -10.920 1.00 94.50 111 ASN A N 1
ATOM 886 C CA . ASN A 1 111 ? -0.032 11.315 -11.132 1.00 94.50 111 ASN A CA 1
ATOM 887 C C . ASN A 1 111 ? 0.286 12.177 -9.899 1.00 94.50 111 ASN A C 1
ATOM 889 O O . ASN A 1 111 ? 1.450 12.380 -9.582 1.00 94.50 111 ASN A O 1
ATOM 893 N N . THR A 1 112 ? -0.718 12.711 -9.193 1.00 94.12 112 THR A N 1
ATOM 894 C CA . THR A 1 112 ? -0.467 13.697 -8.119 1.00 94.12 112 THR A CA 1
ATOM 895 C C . THR A 1 112 ? -0.347 13.085 -6.729 1.00 94.12 112 THR A C 1
ATOM 897 O O . THR A 1 112 ? 0.098 13.760 -5.807 1.00 94.12 112 THR A O 1
ATOM 900 N N . HIS A 1 113 ? -0.792 11.837 -6.557 1.00 93.31 113 HIS A N 1
ATOM 901 C CA . HIS A 1 113 ? -0.753 11.138 -5.270 1.00 93.31 113 HIS A CA 1
ATOM 902 C C . HIS A 1 113 ? 0.094 9.875 -5.355 1.00 93.31 113 HIS A C 1
ATOM 904 O O . HIS A 1 113 ? 1.116 9.791 -4.680 1.00 93.31 113 HIS A O 1
ATOM 910 N N . CYS A 1 114 ? -0.277 8.914 -6.208 1.00 94.62 114 CYS A N 1
ATOM 911 C CA . CYS A 1 114 ? 0.397 7.616 -6.223 1.00 94.62 114 CYS A CA 1
ATOM 912 C C . CYS A 1 114 ? 1.872 7.716 -6.619 1.00 94.62 114 CYS A C 1
ATOM 914 O O . CYS A 1 114 ? 2.720 7.114 -5.959 1.00 94.62 114 CYS A O 1
ATOM 916 N N . LEU A 1 115 ? 2.189 8.507 -7.646 1.00 96.44 115 LEU A N 1
ATOM 917 C CA . LEU A 1 115 ? 3.569 8.705 -8.081 1.00 96.44 115 LEU A CA 1
ATOM 918 C C . LEU A 1 115 ? 4.431 9.340 -6.980 1.00 96.44 115 LEU A C 1
ATOM 920 O O . LEU A 1 115 ? 5.555 8.901 -6.746 1.00 96.44 115 LEU A O 1
ATOM 924 N N . GLU A 1 116 ? 3.891 10.316 -6.250 1.00 96.69 116 GLU A N 1
ATOM 925 C CA . GLU A 1 116 ? 4.605 10.987 -5.159 1.00 96.69 116 GLU A CA 1
ATOM 926 C C . GLU A 1 116 ? 4.809 10.081 -3.938 1.00 96.69 116 GLU A C 1
ATOM 928 O O . GLU A 1 116 ? 5.874 10.118 -3.322 1.00 96.69 116 GLU A O 1
ATOM 933 N N . VAL A 1 117 ? 3.839 9.218 -3.612 1.00 93.94 117 VAL A N 1
ATOM 934 C CA . VAL A 1 117 ? 3.985 8.200 -2.554 1.00 93.94 117 VAL A CA 1
ATOM 935 C C . VAL A 1 117 ? 5.129 7.240 -2.884 1.00 93.94 117 VAL A C 1
ATOM 937 O O . VAL A 1 117 ? 6.009 7.022 -2.049 1.00 93.94 117 VAL A O 1
ATOM 940 N N . VAL A 1 118 ? 5.168 6.714 -4.113 1.00 95.75 118 VAL A N 1
ATOM 941 C CA . VAL A 1 118 ? 6.238 5.805 -4.556 1.00 95.75 118 VAL A CA 1
ATOM 942 C C . VAL A 1 118 ? 7.586 6.528 -4.598 1.00 95.75 118 VAL A C 1
ATOM 944 O O . VAL A 1 118 ? 8.577 5.998 -4.095 1.00 95.75 118 VAL A O 1
ATOM 947 N N . ARG A 1 119 ? 7.633 7.766 -5.114 1.00 95.81 119 ARG A N 1
ATOM 948 C CA . ARG A 1 119 ? 8.853 8.588 -5.120 1.00 95.81 119 ARG A CA 1
ATOM 949 C C . ARG A 1 119 ? 9.398 8.782 -3.705 1.00 95.81 119 ARG A C 1
ATOM 951 O O . ARG A 1 119 ? 10.593 8.594 -3.488 1.00 95.81 119 ARG A O 1
ATOM 958 N N . HIS A 1 120 ? 8.545 9.135 -2.742 1.00 95.69 120 HIS A N 1
ATOM 959 C CA . HIS A 1 120 ? 8.955 9.278 -1.345 1.00 95.69 120 HIS A CA 1
ATOM 960 C C . HIS A 1 120 ? 9.497 7.970 -0.767 1.00 95.69 120 HIS A C 1
ATOM 962 O O . HIS A 1 120 ? 10.550 7.997 -0.136 1.00 95.69 120 HIS A O 1
ATOM 968 N N . SER A 1 121 ? 8.841 6.835 -1.024 1.00 94.50 121 SER A N 1
ATOM 969 C CA . SER A 1 121 ? 9.315 5.526 -0.558 1.00 94.50 121 SER A CA 1
ATOM 970 C C . SER A 1 121 ? 10.716 5.195 -1.085 1.00 94.50 121 SER A C 1
ATOM 972 O O . SER A 1 121 ? 11.625 4.923 -0.296 1.00 94.50 121 SER A O 1
ATOM 974 N N . VAL A 1 122 ? 10.932 5.342 -2.399 1.00 93.94 122 VAL A N 1
ATOM 975 C CA . VAL A 1 122 ? 12.240 5.118 -3.042 1.00 93.94 122 VAL A CA 1
ATOM 976 C C . VAL A 1 122 ? 13.309 6.048 -2.468 1.00 93.94 122 VAL A C 1
ATOM 978 O O . VAL A 1 122 ? 14.429 5.618 -2.207 1.00 93.94 122 VAL A O 1
ATOM 981 N N . MET A 1 123 ? 12.981 7.319 -2.227 1.00 94.25 123 MET A N 1
ATOM 982 C CA . MET A 1 123 ? 13.936 8.275 -1.659 1.00 94.25 123 MET A CA 1
ATOM 983 C C . MET A 1 123 ? 14.234 8.027 -0.175 1.00 94.25 123 MET A C 1
ATOM 985 O O . MET A 1 123 ? 15.336 8.331 0.280 1.00 94.25 123 MET A O 1
ATOM 989 N N . CYS A 1 124 ? 13.285 7.481 0.588 1.00 94.06 124 CYS A N 1
ATOM 990 C CA . CYS A 1 124 ? 13.482 7.132 1.995 1.00 94.06 124 CYS A CA 1
ATOM 991 C C . CYS A 1 124 ? 14.239 5.810 2.183 1.00 94.06 124 CYS A C 1
ATOM 993 O O . CYS A 1 124 ? 14.913 5.639 3.200 1.00 94.06 124 CYS A O 1
ATOM 995 N N . GLN A 1 125 ? 14.122 4.875 1.239 1.00 92.06 125 GLN A N 1
ATOM 996 C CA . GLN A 1 125 ? 14.790 3.571 1.266 1.00 92.06 125 GLN A CA 1
ATOM 997 C C . GLN A 1 125 ? 15.462 3.278 -0.085 1.00 92.06 125 GLN A C 1
ATOM 999 O O . GLN A 1 125 ? 15.051 2.347 -0.781 1.00 92.06 125 GLN A O 1
ATOM 1004 N N . PRO A 1 126 ? 16.491 4.056 -0.475 1.00 89.75 126 PRO A N 1
ATOM 1005 C CA . PRO A 1 126 ? 17.124 3.888 -1.774 1.00 89.75 126 PRO A CA 1
ATOM 1006 C C . PRO A 1 126 ? 17.831 2.535 -1.862 1.00 89.75 126 PRO A C 1
ATOM 1008 O O . PRO A 1 126 ? 18.650 2.189 -1.004 1.00 89.75 126 PRO A O 1
ATOM 1011 N N . ASP A 1 127 ? 17.543 1.784 -2.925 1.00 88.06 127 ASP A N 1
ATOM 1012 C CA . ASP A 1 127 ? 18.302 0.583 -3.253 1.00 88.06 127 ASP A CA 1
ATOM 1013 C C . ASP A 1 127 ? 19.607 0.980 -3.960 1.00 88.06 127 ASP A C 1
ATOM 1015 O O . ASP A 1 127 ? 19.595 1.535 -5.055 1.00 88.06 127 ASP A O 1
ATOM 1019 N N . LEU A 1 128 ? 20.745 0.721 -3.310 1.00 87.69 128 LEU A N 1
ATOM 1020 C CA . LEU A 1 128 ? 22.084 1.059 -3.811 1.00 87.69 128 LEU A CA 1
ATOM 1021 C C . LEU A 1 128 ? 22.754 -0.106 -4.555 1.00 87.69 128 LEU A C 1
ATOM 1023 O O . LEU A 1 128 ? 23.981 -0.151 -4.682 1.00 87.69 128 LEU A O 1
ATOM 1027 N N . LYS A 1 129 ? 21.981 -1.106 -4.988 1.00 84.44 129 LYS A N 1
ATOM 1028 C CA . LYS A 1 129 ? 22.510 -2.200 -5.804 1.00 84.44 129 LYS A CA 1
ATOM 1029 C C . LYS A 1 129 ? 22.931 -1.704 -7.181 1.00 84.44 129 LYS A C 1
ATOM 1031 O O . LYS A 1 129 ? 22.346 -0.793 -7.750 1.00 84.44 129 LYS A O 1
ATOM 1036 N N . LEU A 1 130 ? 23.987 -2.331 -7.696 1.00 83.38 130 LEU A N 1
ATOM 1037 C CA . LEU A 1 130 ? 24.484 -2.052 -9.033 1.00 83.38 130 LEU A CA 1
ATOM 1038 C C . LEU A 1 130 ? 23.669 -2.842 -10.044 1.00 83.38 130 LEU A C 1
ATOM 1040 O O . LEU A 1 130 ? 23.592 -4.072 -9.970 1.00 83.38 130 LEU A O 1
ATOM 1044 N N . ASP A 1 131 ? 23.133 -2.113 -11.005 1.00 84.31 131 ASP A N 1
ATOM 1045 C CA . ASP A 1 131 ? 22.553 -2.678 -12.201 1.00 84.31 131 ASP A CA 1
ATOM 1046 C C . ASP A 1 131 ? 23.646 -2.968 -13.227 1.00 84.31 131 ASP A C 1
ATOM 1048 O O . ASP A 1 131 ? 24.539 -2.155 -13.479 1.00 84.31 131 ASP A O 1
ATOM 1052 N N . VAL A 1 132 ? 23.603 -4.174 -13.791 1.00 83.06 132 VAL A N 1
ATOM 1053 C CA . VAL A 1 132 ? 24.610 -4.643 -14.744 1.00 83.06 132 VAL A CA 1
ATOM 1054 C C . VAL A 1 132 ? 24.042 -4.504 -16.156 1.00 83.06 132 VAL A C 1
ATOM 1056 O O . VAL A 1 132 ? 23.038 -5.162 -16.454 1.00 83.06 132 VAL A O 1
ATOM 1059 N N . PRO A 1 133 ? 24.653 -3.684 -17.035 1.00 85.44 133 PRO A N 1
ATOM 1060 C CA . PRO A 1 133 ? 24.225 -3.597 -18.424 1.00 85.44 133 PRO A CA 1
ATOM 1061 C C . PRO A 1 133 ? 24.418 -4.950 -19.110 1.00 85.44 133 PRO A C 1
ATOM 1063 O O . PRO A 1 133 ? 25.308 -5.724 -18.745 1.00 85.44 133 PRO A O 1
ATOM 1066 N N . TYR A 1 134 ? 23.597 -5.238 -20.116 1.00 84.50 134 TYR A N 1
ATOM 1067 C CA . TYR A 1 134 ? 23.780 -6.429 -20.941 1.00 84.50 134 TYR A CA 1
ATOM 1068 C C . TYR A 1 134 ? 24.223 -6.038 -22.350 1.00 84.50 134 TYR A C 1
ATOM 1070 O O . TYR A 1 134 ? 23.990 -4.919 -22.800 1.00 84.50 134 TYR A O 1
ATOM 1078 N N . TYR A 1 135 ? 24.895 -6.966 -23.026 1.00 87.38 135 TYR A N 1
ATOM 1079 C CA . TYR A 1 135 ? 25.358 -6.798 -24.398 1.00 87.38 135 TYR A CA 1
ATOM 1080 C C . TYR A 1 135 ? 24.647 -7.818 -25.279 1.00 87.38 135 TYR A C 1
ATOM 1082 O O . TYR A 1 135 ? 24.529 -8.985 -24.894 1.00 87.38 135 TYR A O 1
ATOM 1090 N N . ASP A 1 136 ? 24.151 -7.384 -26.433 1.00 88.31 136 ASP A N 1
ATOM 1091 C CA . ASP A 1 136 ? 23.541 -8.291 -27.404 1.00 88.31 136 ASP A CA 1
ATOM 1092 C C . ASP A 1 136 ? 24.594 -9.054 -28.231 1.00 88.31 136 ASP A C 1
ATOM 1094 O O . ASP A 1 136 ? 25.806 -8.905 -28.048 1.00 88.31 136 ASP A O 1
ATOM 1098 N N . SER A 1 137 ? 24.137 -9.888 -29.170 1.00 93.00 137 SER A N 1
ATOM 1099 C CA . SER A 1 137 ? 25.017 -10.668 -30.052 1.00 93.00 137 SER A CA 1
ATOM 1100 C C . SER A 1 137 ? 25.895 -9.818 -30.976 1.00 93.00 137 SER A C 1
ATOM 1102 O O . SER A 1 137 ? 26.841 -10.344 -31.558 1.00 93.00 137 SER A O 1
ATOM 1104 N N . HIS A 1 138 ? 25.590 -8.529 -31.132 1.00 93.94 138 HIS A N 1
ATOM 1105 C CA . HIS A 1 138 ? 26.357 -7.577 -31.931 1.00 93.94 138 HIS A CA 1
ATOM 1106 C C . HIS A 1 138 ? 27.307 -6.726 -31.074 1.00 93.94 138 HIS A C 1
ATOM 1108 O O . HIS A 1 138 ? 28.003 -5.866 -31.611 1.00 93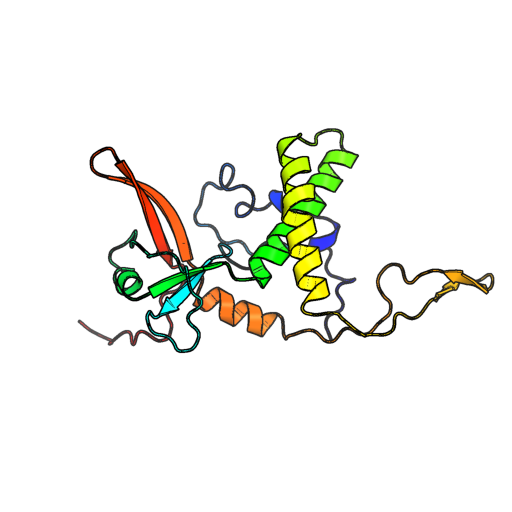.94 138 HIS A O 1
ATOM 1114 N N . GLY A 1 139 ? 27.366 -6.970 -29.759 1.00 90.88 139 GLY A N 1
ATOM 1115 C CA . GLY A 1 139 ? 28.198 -6.215 -28.826 1.00 90.88 139 GLY A CA 1
ATOM 1116 C C . GLY A 1 139 ? 27.654 -4.822 -28.510 1.00 90.88 139 GLY A C 1
ATOM 1117 O O . GLY A 1 139 ? 28.394 -3.997 -27.976 1.00 90.88 139 GLY A O 1
ATOM 1118 N N . VAL A 1 140 ? 26.386 -4.542 -28.826 1.00 93.69 140 VAL A N 1
ATOM 1119 C CA . VAL A 1 140 ? 25.741 -3.279 -28.454 1.00 93.69 140 VAL A CA 1
ATOM 1120 C C . VAL A 1 140 ? 25.329 -3.357 -26.988 1.00 93.69 140 VAL A C 1
ATOM 1122 O O . VAL A 1 140 ? 24.720 -4.337 -26.558 1.00 93.69 140 VAL A O 1
ATOM 1125 N N . GLN A 1 141 ? 25.693 -2.330 -26.217 1.00 90.75 141 GLN A N 1
ATOM 1126 C CA . GLN A 1 141 ? 25.303 -2.193 -24.817 1.00 90.75 141 GLN A CA 1
ATOM 1127 C C . GLN A 1 141 ? 23.833 -1.775 -24.718 1.00 90.75 141 GLN A C 1
ATOM 1129 O O . GLN A 1 141 ? 23.409 -0.834 -25.386 1.00 90.75 141 GLN A O 1
ATOM 1134 N N . HIS A 1 142 ? 23.096 -2.420 -23.820 1.00 84.56 142 HIS A N 1
ATOM 1135 C CA . HIS A 1 142 ? 21.714 -2.092 -23.491 1.00 84.56 142 HIS A CA 1
ATOM 1136 C C . HIS A 1 142 ? 21.562 -1.827 -21.997 1.00 84.56 142 HIS A C 1
ATOM 1138 O O . HIS A 1 142 ? 22.217 -2.466 -21.160 1.00 84.56 142 HIS A O 1
ATOM 1144 N N . ASP A 1 143 ? 20.659 -0.905 -21.670 1.00 83.38 143 ASP A N 1
ATOM 1145 C CA . ASP A 1 143 ? 20.247 -0.681 -20.291 1.00 83.38 143 ASP A CA 1
ATOM 1146 C C . ASP A 1 143 ? 19.561 -1.939 -19.735 1.00 83.38 143 ASP A C 1
ATOM 1148 O O . ASP A 1 143 ? 18.866 -2.660 -20.462 1.00 83.38 143 ASP A O 1
ATOM 1152 N N . PRO A 1 144 ? 19.744 -2.244 -18.443 1.00 77.56 144 PRO A N 1
ATOM 1153 C CA . PRO A 1 144 ? 19.132 -3.408 -17.828 1.00 77.56 144 PRO A CA 1
ATOM 1154 C C . PRO A 1 144 ? 17.612 -3.234 -17.759 1.00 77.56 144 PRO A C 1
ATOM 1156 O O . PRO A 1 144 ? 17.086 -2.552 -16.889 1.00 77.56 144 PRO A O 1
ATOM 1159 N N . TYR A 1 145 ? 16.905 -3.909 -18.664 1.00 64.50 145 TYR A N 1
ATOM 1160 C CA . TYR A 1 145 ? 15.455 -3.787 -18.853 1.00 64.50 145 TYR A CA 1
ATOM 1161 C C . TYR A 1 145 ? 14.612 -4.126 -17.600 1.00 64.50 145 TYR A C 1
ATOM 1163 O O . TYR A 1 145 ? 13.534 -3.571 -17.427 1.00 64.50 145 TYR A O 1
ATOM 1171 N N . TRP A 1 146 ? 15.116 -4.991 -16.707 1.00 64.81 146 TRP A N 1
ATOM 1172 C CA . TRP A 1 146 ? 14.457 -5.400 -15.447 1.00 64.81 146 TRP A CA 1
ATOM 1173 C C . TRP A 1 146 ? 15.347 -5.249 -14.208 1.00 64.81 146 TRP A C 1
ATOM 1175 O O . TRP A 1 146 ? 15.075 -5.872 -13.186 1.00 64.81 146 TRP A O 1
ATOM 1185 N N . GLY A 1 147 ? 16.439 -4.488 -14.313 1.00 62.56 147 GLY A N 1
ATOM 1186 C CA . GLY A 1 147 ? 17.439 -4.425 -13.251 1.00 62.56 147 GLY A CA 1
ATOM 1187 C C . GLY A 1 147 ? 18.089 -5.790 -13.020 1.00 62.56 147 GLY A C 1
ATOM 1188 O O . GLY A 1 147 ? 17.759 -6.511 -12.084 1.00 62.56 147 GLY A O 1
ATOM 1189 N N . ASN A 1 148 ? 19.048 -6.177 -13.874 1.00 62.53 148 ASN A N 1
ATOM 1190 C CA . ASN A 1 148 ? 19.827 -7.423 -13.733 1.00 62.53 148 ASN A CA 1
ATOM 1191 C C . ASN A 1 148 ? 20.678 -7.478 -12.433 1.00 62.53 148 ASN A C 1
ATOM 1193 O O . ASN A 1 148 ? 21.569 -8.323 -12.297 1.00 62.53 148 ASN A O 1
ATOM 1197 N N . GLY A 1 149 ? 20.438 -6.572 -11.486 1.00 66.94 149 GLY A N 1
ATOM 1198 C CA . GLY A 1 149 ? 20.978 -6.560 -10.143 1.00 66.94 149 GLY A CA 1
ATOM 1199 C C . GLY A 1 149 ? 20.345 -7.603 -9.215 1.00 66.94 149 GLY A C 1
ATOM 1200 O O . GLY A 1 149 ? 19.281 -8.177 -9.441 1.00 66.94 149 GLY A O 1
ATOM 1201 N N . LYS A 1 150 ? 21.043 -7.877 -8.110 1.00 73.56 150 LYS A N 1
ATOM 1202 C CA . LYS A 1 150 ? 20.535 -8.711 -7.015 1.00 73.56 150 LYS A CA 1
ATOM 1203 C C . LYS A 1 150 ? 20.014 -7.809 -5.900 1.00 73.56 150 LYS A C 1
ATOM 1205 O O . LYS A 1 150 ? 20.814 -7.302 -5.110 1.00 73.56 150 LYS A O 1
ATOM 1210 N N . HIS A 1 151 ? 18.699 -7.654 -5.808 1.00 80.31 151 HIS A N 1
ATOM 1211 C CA . HIS A 1 151 ? 18.052 -6.874 -4.751 1.00 80.31 151 HIS A CA 1
ATOM 1212 C C . HIS A 1 151 ? 18.161 -7.551 -3.377 1.00 80.31 151 HIS A C 1
ATOM 1214 O O . HIS A 1 151 ? 18.170 -8.781 -3.260 1.00 80.31 151 HIS A O 1
ATOM 1220 N N . MET A 1 152 ? 18.237 -6.742 -2.316 1.00 80.25 152 MET A N 1
ATOM 1221 C CA . MET A 1 152 ? 18.097 -7.216 -0.935 1.00 80.25 152 MET A CA 1
ATOM 1222 C C . MET A 1 152 ? 16.668 -6.971 -0.467 1.00 80.25 152 MET A C 1
ATOM 1224 O O . MET A 1 152 ? 16.321 -5.877 -0.033 1.00 80.25 152 MET A O 1
ATOM 1228 N N . CYS A 1 153 ? 15.838 -8.003 -0.555 1.00 81.94 153 CYS A N 1
ATOM 1229 C CA . CYS A 1 153 ? 14.439 -7.922 -0.159 1.00 81.94 153 CYS A CA 1
ATOM 1230 C C . CYS A 1 153 ? 14.252 -8.318 1.310 1.00 81.94 153 CYS A C 1
ATOM 1232 O O . CYS A 1 153 ? 14.947 -9.198 1.826 1.00 81.94 153 CYS A O 1
ATOM 1234 N N . ARG A 1 154 ? 13.244 -7.729 1.964 1.00 85.25 154 ARG A N 1
ATOM 1235 C CA . ARG A 1 154 ? 12.645 -8.334 3.163 1.00 85.25 154 ARG A CA 1
ATOM 1236 C C . ARG A 1 154 ? 12.008 -9.667 2.777 1.00 85.25 154 ARG A C 1
ATOM 1238 O O . ARG A 1 154 ? 11.600 -9.836 1.630 1.00 85.25 154 ARG A O 1
ATOM 1245 N N . ASP A 1 155 ? 11.899 -10.589 3.728 1.00 81.94 155 ASP A N 1
ATOM 1246 C CA . ASP A 1 155 ? 11.147 -11.825 3.509 1.00 81.94 155 ASP A CA 1
ATOM 1247 C C . ASP A 1 155 ? 9.659 -11.474 3.306 1.00 81.94 155 ASP A C 1
ATOM 1249 O O . ASP A 1 155 ? 9.005 -11.042 4.264 1.00 81.94 155 ASP A O 1
ATOM 1253 N N . PRO A 1 156 ? 9.113 -11.630 2.083 1.00 76.12 156 PRO A N 1
ATOM 1254 C CA . PRO A 1 156 ? 7.742 -11.234 1.794 1.00 76.12 156 PRO A CA 1
ATOM 1255 C C . PRO A 1 156 ? 6.749 -12.042 2.626 1.00 76.12 156 PRO A C 1
ATOM 1257 O O . PRO A 1 156 ? 5.782 -11.472 3.117 1.00 76.12 156 PRO A O 1
ATOM 1260 N N . LYS A 1 157 ? 7.034 -13.322 2.902 1.00 75.12 157 LYS A N 1
ATOM 1261 C CA . LYS A 1 157 ? 6.174 -14.165 3.736 1.00 75.12 157 LYS A CA 1
ATOM 1262 C C . LYS A 1 157 ? 6.067 -13.604 5.150 1.00 75.12 157 LYS A C 1
ATOM 1264 O O . LYS A 1 157 ? 4.981 -13.574 5.713 1.00 75.12 157 LYS A O 1
ATOM 1269 N N . LYS A 1 158 ? 7.169 -13.109 5.718 1.00 81.94 158 LYS A N 1
ATOM 1270 C CA . LYS A 1 158 ? 7.172 -12.519 7.067 1.00 81.94 158 LYS A CA 1
ATOM 1271 C C . LYS A 1 158 ? 6.450 -11.180 7.126 1.00 81.94 158 LYS A C 1
ATOM 1273 O O . LYS A 1 158 ? 5.734 -10.920 8.089 1.00 81.94 158 LYS A O 1
ATOM 1278 N N . VAL A 1 159 ? 6.606 -10.349 6.097 1.00 82.06 159 VAL A N 1
ATOM 1279 C CA . VAL A 1 159 ? 5.835 -9.102 5.968 1.00 82.06 159 VAL A CA 1
ATOM 1280 C C . VAL A 1 159 ? 4.342 -9.422 5.875 1.00 82.06 159 VAL A C 1
ATOM 1282 O O . VAL A 1 159 ? 3.530 -8.823 6.572 1.00 82.06 159 VAL A O 1
ATOM 1285 N N . HIS A 1 160 ? 3.989 -10.410 5.062 1.00 77.06 160 HIS A N 1
ATOM 1286 C CA . HIS A 1 160 ? 2.620 -10.864 4.850 1.00 77.06 160 HIS A CA 1
ATOM 1287 C C . HIS A 1 160 ? 1.992 -11.460 6.114 1.00 77.06 160 HIS A C 1
ATOM 1289 O O . HIS A 1 160 ? 0.910 -11.032 6.492 1.00 77.06 160 HIS A O 1
ATOM 1295 N N . GLU A 1 161 ? 2.691 -12.337 6.838 1.00 78.31 161 GLU A N 1
ATOM 1296 C CA . GLU A 1 161 ? 2.264 -12.849 8.153 1.00 78.31 161 GLU A CA 1
ATOM 1297 C C . GLU A 1 161 ? 2.002 -11.704 9.155 1.00 78.31 161 GLU A C 1
ATOM 1299 O O . GLU A 1 161 ? 0.995 -11.695 9.874 1.00 78.31 161 GLU A O 1
ATOM 1304 N N . PHE A 1 162 ? 2.886 -10.700 9.181 1.00 83.06 162 PHE A N 1
ATOM 1305 C CA . PHE A 1 162 ? 2.739 -9.536 10.054 1.00 83.06 162 PHE A CA 1
ATOM 1306 C C . PHE A 1 162 ? 1.486 -8.712 9.729 1.00 83.06 162 PHE A C 1
ATOM 1308 O O . PHE A 1 162 ? 0.761 -8.326 10.649 1.00 83.06 162 PHE A O 1
ATOM 1315 N N . LEU A 1 163 ? 1.230 -8.452 8.445 1.00 80.12 163 LEU A N 1
ATOM 1316 C CA . LEU A 1 163 ? 0.078 -7.668 7.993 1.00 80.12 163 LEU A CA 1
ATOM 1317 C C . LEU A 1 163 ? -1.226 -8.441 8.160 1.00 80.12 163 LEU A C 1
ATOM 1319 O O . LEU A 1 163 ? -2.203 -7.884 8.650 1.00 80.12 163 LEU A O 1
ATOM 1323 N N . ALA A 1 164 ? -1.227 -9.729 7.814 1.00 76.50 164 ALA A N 1
ATOM 1324 C CA . ALA A 1 164 ? -2.381 -10.604 7.956 1.00 76.50 164 ALA A CA 1
ATOM 1325 C C . ALA A 1 164 ? -2.888 -10.604 9.398 1.00 76.50 164 ALA A C 1
ATOM 1327 O O . ALA A 1 164 ? -4.054 -10.312 9.628 1.00 76.50 164 ALA A O 1
ATOM 1328 N N . SER A 1 165 ? -1.998 -10.817 10.375 1.00 79.69 165 SER A N 1
ATOM 1329 C CA . SER A 1 165 ? -2.348 -10.843 11.807 1.00 79.69 165 SER A CA 1
ATOM 1330 C C . SER A 1 165 ? -2.859 -9.509 12.369 1.00 79.69 165 SER A C 1
ATOM 1332 O O . SER A 1 165 ? -3.258 -9.461 13.532 1.00 79.69 165 SER A O 1
ATOM 1334 N N . ARG A 1 166 ? -2.834 -8.429 11.575 1.00 82.31 166 ARG A N 1
ATOM 1335 C CA . ARG A 1 166 ? -3.257 -7.078 11.967 1.00 82.31 166 ARG A CA 1
ATOM 1336 C C . ARG A 1 166 ? -4.277 -6.440 11.023 1.00 82.31 166 ARG A C 1
ATOM 1338 O O . ARG A 1 166 ? -4.501 -5.242 11.133 1.00 82.31 166 ARG A O 1
ATOM 1345 N N . ASN A 1 167 ? -4.864 -7.191 10.093 1.00 80.19 167 ASN A N 1
ATOM 1346 C CA . ASN A 1 167 ? -5.684 -6.613 9.028 1.00 80.19 167 ASN A CA 1
ATOM 1347 C C . ASN A 1 167 ? -7.122 -6.282 9.474 1.00 80.19 167 ASN A C 1
ATOM 1349 O O . ASN A 1 167 ? -7.829 -7.170 9.966 1.00 80.19 167 ASN A O 1
ATOM 1353 N N . MET A 1 168 ? -7.570 -5.034 9.267 1.00 82.25 168 MET A N 1
ATOM 1354 C CA . MET A 1 168 ? -8.901 -4.533 9.663 1.00 82.25 168 MET A CA 1
ATOM 1355 C C . MET A 1 168 ? -9.681 -3.894 8.521 1.00 82.25 168 MET A C 1
ATOM 1357 O O . MET A 1 168 ? -9.123 -3.119 7.776 1.00 82.25 168 MET A O 1
ATOM 1361 N N . GLY A 1 169 ? -10.990 -4.099 8.429 1.00 80.56 169 GLY A N 1
ATOM 1362 C CA . GLY A 1 169 ? -11.891 -3.423 7.493 1.00 80.56 169 GLY A CA 1
ATOM 1363 C C . GLY A 1 169 ? -12.554 -2.165 8.033 1.00 80.56 169 GLY A C 1
ATOM 1364 O O . GLY A 1 169 ? -12.585 -1.950 9.243 1.00 80.56 169 GLY A O 1
ATOM 1365 N N . PHE A 1 170 ? -13.126 -1.363 7.125 1.00 83.50 170 PHE A N 1
ATOM 1366 C CA . PHE A 1 170 ? -14.017 -0.248 7.457 1.00 83.50 170 PHE A CA 1
ATOM 1367 C C . PHE A 1 170 ? -15.295 -0.256 6.620 1.00 83.50 170 PHE A C 1
ATOM 1369 O O . PHE A 1 170 ? -15.272 -0.556 5.430 1.00 83.50 170 PHE A O 1
ATOM 1376 N N . LYS A 1 171 ? -16.423 0.078 7.253 1.00 84.44 171 LYS A N 1
ATOM 1377 C CA . LYS A 1 171 ? -17.754 0.098 6.636 1.00 84.44 171 LYS A CA 1
ATOM 1378 C C . LYS A 1 171 ? -18.520 1.260 7.212 1.00 84.44 171 LYS A C 1
ATOM 1380 O O . LYS A 1 171 ? -18.569 1.453 8.425 1.00 84.44 171 LYS A O 1
ATOM 1385 N N . VAL A 1 172 ? -19.108 2.044 6.324 1.00 86.75 172 VAL A N 1
ATOM 1386 C CA . VAL A 1 172 ? -20.013 3.113 6.721 1.00 86.75 172 VAL A CA 1
ATOM 1387 C C . VAL A 1 172 ? -21.349 2.478 7.095 1.00 86.75 172 VAL A C 1
ATOM 1389 O O . VAL A 1 172 ? -21.942 1.748 6.302 1.00 86.75 172 VAL A O 1
ATOM 1392 N N . VAL A 1 173 ? -21.806 2.732 8.318 1.00 90.00 173 VAL A N 1
ATOM 1393 C CA . VAL A 1 173 ? -23.099 2.285 8.843 1.00 90.00 173 VAL A CA 1
ATOM 1394 C C . VAL A 1 173 ? -23.885 3.509 9.278 1.00 90.00 173 VAL A C 1
ATOM 1396 O O . VAL A 1 173 ? -23.336 4.412 9.906 1.00 90.00 173 VAL A O 1
ATOM 1399 N N . ARG A 1 174 ? -25.178 3.546 8.957 1.00 93.81 174 ARG A N 1
ATOM 1400 C CA . ARG A 1 174 ? -26.053 4.648 9.348 1.00 93.81 174 ARG A CA 1
ATOM 1401 C C . ARG A 1 174 ? -26.665 4.372 10.720 1.00 93.81 174 ARG A C 1
ATOM 1403 O O . ARG A 1 174 ? -27.484 3.469 10.860 1.00 93.81 174 ARG A O 1
ATOM 1410 N N . GLU A 1 175 ? -26.291 5.163 11.719 1.00 92.94 175 GLU A N 1
ATOM 1411 C CA . GLU A 1 175 ? -26.776 5.062 13.099 1.00 92.94 175 GLU A CA 1
ATOM 1412 C C . GLU A 1 175 ? -27.451 6.375 13.497 1.00 92.94 175 GLU A C 1
ATOM 1414 O O . GLU A 1 175 ? -26.861 7.447 13.381 1.00 92.94 175 GLU A O 1
ATOM 1419 N N . ASN A 1 176 ? -28.711 6.314 13.944 1.00 93.56 176 ASN A N 1
ATOM 1420 C CA . ASN A 1 176 ? -29.489 7.496 14.347 1.00 93.56 176 ASN A CA 1
ATOM 1421 C C . ASN A 1 176 ? -29.500 8.627 13.293 1.00 93.56 176 ASN A C 1
ATOM 1423 O O . ASN A 1 176 ? -29.491 9.809 13.627 1.00 93.56 176 ASN A O 1
ATOM 1427 N N . GLY A 1 177 ? -29.500 8.262 12.007 1.00 93.31 177 GLY A N 1
ATOM 1428 C CA . GLY A 1 177 ? -29.499 9.213 10.891 1.00 93.31 177 GLY A CA 1
ATOM 1429 C C . GLY A 1 177 ? -28.132 9.812 10.541 1.00 93.31 177 GLY A C 1
ATOM 1430 O O . GLY A 1 177 ? -28.074 10.656 9.648 1.00 93.31 177 GLY A O 1
ATOM 1431 N N . VAL A 1 178 ? -27.049 9.369 11.185 1.00 94.44 178 VAL A N 1
ATOM 1432 C CA . VAL A 1 178 ? -25.673 9.813 10.923 1.00 94.44 178 VAL A CA 1
ATOM 1433 C C . VAL A 1 178 ? -24.852 8.655 10.367 1.00 94.44 178 VAL A C 1
ATOM 1435 O O . VAL A 1 178 ? -24.967 7.523 10.831 1.00 94.44 178 VAL A O 1
ATOM 1438 N N . ASP A 1 179 ? -24.014 8.939 9.375 1.00 93.69 179 ASP A N 1
ATOM 1439 C CA . ASP A 1 179 ? -23.088 7.956 8.824 1.00 93.69 179 ASP A CA 1
ATOM 1440 C C . ASP A 1 179 ? -21.865 7.825 9.739 1.00 93.69 179 ASP A C 1
ATOM 1442 O O . ASP A 1 179 ? -21.154 8.795 10.010 1.00 93.69 179 ASP A O 1
ATOM 1446 N N . VAL A 1 180 ? -21.626 6.611 10.229 1.00 90.19 180 VAL A N 1
ATOM 1447 C CA . VAL A 1 180 ? -20.530 6.272 11.137 1.00 90.19 180 VAL A CA 1
ATOM 1448 C C . VAL A 1 180 ? -19.634 5.245 10.462 1.00 90.19 180 VAL A C 1
ATOM 1450 O O . VAL A 1 180 ? -20.085 4.174 10.063 1.00 90.19 180 VAL A O 1
ATOM 1453 N N . LEU A 1 181 ? -18.342 5.549 10.355 1.00 88.19 181 LEU A N 1
ATOM 1454 C CA . LEU A 1 181 ? -17.358 4.592 9.862 1.00 88.19 181 LEU A CA 1
ATOM 1455 C C . LEU A 1 181 ? -16.992 3.612 10.985 1.00 88.19 181 LEU A C 1
ATOM 1457 O O . LEU A 1 181 ? -16.350 3.993 11.965 1.00 88.19 181 LEU A O 1
ATOM 1461 N N . LYS A 1 182 ? -17.406 2.357 10.837 1.00 90.06 182 LYS A N 1
ATOM 1462 C CA . LYS A 1 182 ? -17.136 1.261 11.770 1.00 90.06 182 LYS A CA 1
ATOM 1463 C C . LYS A 1 182 ? -16.003 0.385 11.249 1.00 90.06 182 LYS A C 1
ATOM 1465 O O . LYS A 1 182 ? -15.860 0.248 10.039 1.00 90.06 182 LYS A O 1
ATOM 1470 N N . ALA A 1 183 ? -15.235 -0.217 12.150 1.00 88.69 183 ALA A N 1
ATOM 1471 C CA . ALA A 1 183 ? -14.101 -1.080 11.851 1.00 88.69 183 ALA A CA 1
ATOM 1472 C C . ALA A 1 183 ? -14.359 -2.533 12.279 1.00 88.69 183 ALA A C 1
ATOM 1474 O O . ALA A 1 183 ? -15.001 -2.762 13.301 1.00 88.69 183 ALA A O 1
ATOM 1475 N N . TRP A 1 184 ? -13.844 -3.512 11.540 1.00 85.19 184 TRP A N 1
ATOM 1476 C CA . TRP A 1 184 ? -13.820 -4.929 11.950 1.00 85.19 184 TRP A CA 1
ATOM 1477 C C . TRP A 1 184 ? -12.454 -5.538 11.668 1.00 85.19 184 TRP A C 1
ATOM 1479 O O . TRP A 1 184 ? -11.674 -4.961 10.922 1.00 85.19 184 TRP A O 1
ATOM 1489 N N . ALA A 1 185 ? -12.150 -6.698 12.243 1.00 80.69 185 ALA A N 1
ATOM 1490 C CA . ALA A 1 185 ? -10.933 -7.453 11.937 1.00 80.69 185 ALA A CA 1
ATOM 1491 C C . ALA A 1 185 ? -11.256 -8.770 11.219 1.00 80.69 185 ALA A C 1
ATOM 1493 O O . ALA A 1 185 ? -12.287 -9.396 11.496 1.00 80.69 185 ALA A O 1
ATOM 1494 N N . TRP A 1 186 ? -10.355 -9.203 10.326 1.00 69.56 186 TRP A N 1
ATOM 1495 C CA . TRP A 1 186 ? -10.435 -10.525 9.689 1.00 69.56 186 TRP A CA 1
ATOM 1496 C C . TRP A 1 186 ? -9.936 -11.638 10.625 1.00 69.56 186 TRP A C 1
ATOM 1498 O O . TRP A 1 186 ? -10.758 -12.470 11.015 1.00 69.56 186 TRP A O 1
ATOM 1508 N N . PRO A 1 187 ? -8.660 -11.676 11.066 1.00 60.28 187 PRO A N 1
ATOM 1509 C CA . PRO A 1 187 ? -8.263 -12.590 12.129 1.00 60.28 187 PRO A CA 1
ATOM 1510 C C . PRO A 1 187 ? -8.585 -12.014 13.511 1.00 60.28 187 PRO A C 1
ATOM 1512 O O . PRO A 1 187 ? -8.312 -10.847 13.797 1.00 60.28 187 PRO A O 1
ATOM 1515 N N . LEU A 1 188 ? -9.106 -12.866 14.398 1.00 44.44 188 LEU A N 1
ATOM 1516 C CA . LEU A 1 188 ? -8.990 -12.634 15.838 1.00 44.44 188 LEU A CA 1
ATOM 1517 C C . LEU A 1 188 ? -7.487 -12.603 16.185 1.00 44.44 188 LEU A C 1
ATOM 1519 O O . LEU A 1 188 ? -6.747 -13.444 15.665 1.00 44.44 188 LEU A O 1
ATOM 1523 N N . PRO A 1 189 ? -7.003 -11.664 17.019 1.00 40.91 189 PRO A N 1
ATOM 1524 C CA . PRO A 1 189 ? -5.591 -11.621 17.382 1.00 40.91 189 PRO A CA 1
ATOM 1525 C C . PRO A 1 189 ? -5.176 -12.950 18.024 1.00 40.91 189 PRO A C 1
ATOM 1527 O O . PRO A 1 189 ? -5.834 -13.419 18.949 1.00 40.91 189 PRO A O 1
ATOM 1530 N N . THR A 1 190 ? -4.057 -13.531 17.583 1.00 44.66 190 THR A N 1
ATOM 1531 C CA . THR A 1 190 ? -3.458 -14.748 18.174 1.00 44.66 190 THR A CA 1
ATOM 1532 C C . THR A 1 190 ? -3.018 -14.572 19.631 1.00 44.66 190 THR A C 1
ATOM 1534 O O . THR A 1 190 ? -2.640 -15.536 20.290 1.00 44.66 190 THR A O 1
ATOM 1537 N N . ASP A 1 191 ? -3.077 -13.335 20.122 1.00 43.78 191 ASP A N 1
ATOM 1538 C CA . ASP A 1 191 ? -2.592 -12.896 21.425 1.00 43.78 191 ASP A CA 1
ATOM 1539 C C . ASP A 1 191 ? -3.761 -12.684 22.408 1.00 43.78 191 ASP A C 1
ATOM 1541 O O . ASP A 1 191 ? -3.547 -12.372 23.580 1.00 43.78 191 ASP A O 1
ATOM 1545 N N . VAL A 1 192 ? -5.007 -12.857 21.949 1.00 38.59 192 VAL A N 1
ATOM 1546 C CA . VAL A 1 192 ? -6.148 -13.070 22.837 1.00 38.59 192 VAL A CA 1
ATOM 1547 C C . VAL A 1 192 ? -6.140 -14.555 23.147 1.00 38.59 192 VAL A C 1
ATOM 1549 O O . VAL A 1 192 ? -6.487 -15.374 22.297 1.00 38.59 192 VAL A O 1
ATOM 1552 N N . ALA A 1 193 ? -5.705 -14.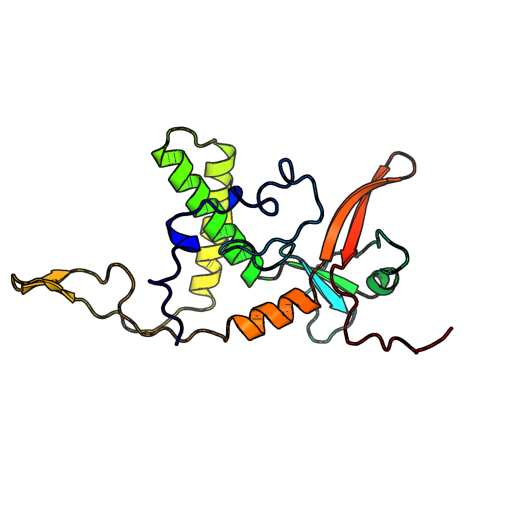911 24.356 1.00 32.69 193 ALA A N 1
ATOM 1553 C CA . ALA A 1 193 ? -6.017 -16.217 24.904 1.00 32.69 193 ALA A CA 1
ATOM 1554 C C . ALA A 1 193 ? -7.527 -16.427 24.730 1.00 32.69 193 ALA A C 1
ATOM 1556 O O . ALA A 1 193 ? -8.335 -15.729 25.341 1.00 32.69 193 ALA A O 1
ATOM 1557 N N . ILE A 1 194 ? -7.905 -17.347 23.845 1.00 33.88 194 ILE A N 1
ATOM 1558 C CA . ILE A 1 194 ? -9.208 -17.982 23.938 1.00 33.88 194 ILE A CA 1
ATOM 1559 C C . ILE A 1 194 ? -9.086 -18.793 25.220 1.00 33.88 194 ILE A C 1
ATOM 1561 O O . ILE A 1 194 ? -8.535 -19.895 25.198 1.00 33.88 194 ILE A O 1
ATOM 1565 N N . ASP A 1 195 ? -9.502 -18.211 26.344 1.00 31.42 195 ASP A N 1
ATOM 1566 C CA . ASP A 1 195 ? -9.797 -19.015 27.516 1.00 31.42 195 ASP A CA 1
ATOM 1567 C C . ASP A 1 195 ? -10.842 -20.024 27.054 1.00 31.42 195 ASP A C 1
ATOM 1569 O O . ASP A 1 195 ? -11.970 -19.697 26.671 1.00 31.42 195 ASP A O 1
ATOM 1573 N N . ALA A 1 196 ? -10.396 -21.271 26.957 1.00 35.53 196 ALA A N 1
ATOM 1574 C CA . ALA A 1 196 ? -11.273 -22.380 26.703 1.00 35.53 196 ALA A CA 1
ATOM 1575 C C . ALA A 1 196 ? -12.274 -22.423 27.864 1.00 35.53 196 ALA A C 1
ATOM 1577 O O . ALA A 1 196 ? -11.890 -22.688 29.000 1.00 35.53 196 ALA A O 1
ATOM 1578 N N . ALA A 1 197 ? -13.541 -22.192 27.517 1.00 29.64 197 ALA A N 1
ATOM 1579 C CA . ALA A 1 197 ? -14.728 -22.226 28.366 1.00 29.64 197 ALA A CA 1
ATOM 1580 C C . ALA A 1 197 ? -14.925 -21.024 29.312 1.00 29.64 197 ALA A C 1
ATOM 1582 O O . ALA A 1 197 ? -14.437 -21.029 30.440 1.00 29.64 197 ALA A O 1
ATOM 1583 N N . LEU A 1 198 ? -15.748 -20.057 28.875 1.00 27.94 198 LEU A N 1
ATOM 1584 C CA . LEU A 1 198 ? -17.054 -19.674 29.459 1.00 27.94 198 LEU A CA 1
ATOM 1585 C C . LEU A 1 198 ? -17.620 -18.430 28.759 1.00 27.94 198 LEU A C 1
ATOM 1587 O O . LEU A 1 198 ? -16.907 -17.407 28.694 1.00 27.94 198 LEU A O 1
#

pLDDT: mean 78.61, std 17.12, range [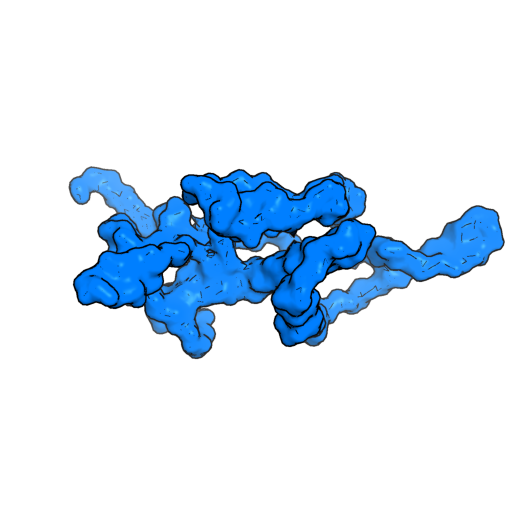27.94, 96.69]

Foldseek 3Di:
DDDPVPQCQVVPDQLCVDCQLVVVPNPDCDQPDTPLGLDDAQKFKDFPPPPPDDPPFAQAAAPDPLAVVSNRIGMDGDLVRLLSSLVSLLVNQVVCVVVVRHDPVSVCCNPVPSVVSNVVVCVVPPFPWDFDWDADPVRDTDGDPPRPTDTDDDDVVVVSVVCLLGDKDWDFDQDPNDTDIHMDHDDDHPPPPPPPDD

Sequence (198 aa):
MTDFRSVPGFVDTDPFDSAFWNPDHAKDDDMLANAWNYY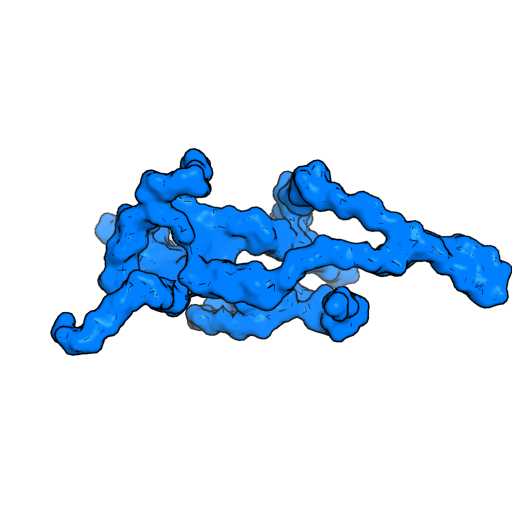GNSWIWLKKGSPYEVPGGRLLIPLYEKDAWMKDYLGYLSAYQHEIHCVGVIKHALDQCGNGNVSDATLKHANTHCLEVVRHSVMCQPDLKLDVPYYDSHGVQHDPYWGNGKHMCRDPKKVHEFLASRNMGFKVVRENGVDVLKAWAWPLPTDVAIDAAL

Secondary structure (DSSP, 8-state):
---GGG-HHHHSS-GGGSTTT-TTT--SS----BTTBSSS-SEEEEETT-TTPPTTPEEP-BSSGGGGGGGGEEEEE-HHHHHHHHHHHHHHHHHHHHTT---HHHHHHIIIIIHHHHHHHHHHS---PPPPPEE-TT--EE--TT--S------HHHHHHHHHTTBEEEEEEEETTEEEEEEEESSPPTTS---S--

InterPro domains:
  IPR021765 Mycotoxin biosynthesis protein UstYa-like [PF11807] (63-163)
  IPR021765 Mycotoxin biosynthesis protein UstYa-like [PTHR33365] (72-170)

Radius of gyration: 20.48 Å; chains: 1; bounding box: 58×36×61 Å